Protein AF-A0A2T4MZB5-F1 (afdb_monomer)

Secondary structure (DSSP, 8-state):
-PPPHHHHHHHHHT--HHHHHHHTT--HHHHHHHHHH----HHHHHHHHHHHT--TTTHHHHHHTTSHHHHHHHHHHHHHHHHHHHHSTT-TTS-THHHHSSTT-HHHHHHHHHHHHHHTT----SS--HHHHHHHHHHHTT----HHHHHHHHHHSHHHHHHHHHHHHHHHHHHHIIIIIHHHHHHTT----HHHHHHHHHHHHHHHHHHHHHHHHHHTT-TTT--HHHHHHH-HHHHHHHHHHHHHHHHHHHTT------HHHHHSS---HHHHHHHHHHH---

pLDDT: mean 75.21, std 19.53, range [35.09, 98.06]

Organism: Aeromonas veronii (NCBI:txid654)

Solvent-accessible surface area (backbone atoms only — not comparable to full-atom values): 16136 Å² total; per-residue (Å²): 132,66,50,51,67,67,59,46,45,34,58,76,68,71,48,53,67,62,57,50,17,60,76,75,76,49,53,52,66,53,56,56,45,26,72,73,69,74,58,67,58,68,72,61,43,52,54,49,35,61,75,69,71,45,56,83,89,43,48,66,46,21,18,42,23,69,29,62,68,48,31,48,31,52,27,38,47,43,42,49,47,50,50,57,57,33,65,51,91,83,30,75,82,59,59,75,74,71,32,72,83,40,84,63,22,37,60,54,42,49,50,52,53,52,53,54,33,49,70,42,70,47,83,79,72,41,68,74,53,71,71,54,44,52,51,17,56,28,50,70,74,67,59,64,75,57,70,66,57,56,50,52,51,32,62,73,35,73,65,53,36,48,52,43,51,30,48,46,45,31,42,54,48,49,46,49,40,59,70,53,49,46,57,47,48,66,71,66,65,66,78,55,53,77,68,51,47,54,54,47,51,54,48,50,52,54,50,37,48,54,52,20,45,50,53,47,36,42,78,73,68,43,70,85,51,58,65,61,66,61,60,49,66,67,30,63,51,52,62,46,48,52,46,49,53,46,51,50,48,53,56,30,60,78,66,67,56,80,82,77,78,49,57,58,78,77,61,77,46,85,73,57,69,67,59,51,50,49,46,33,63,78,76,46,80,121

Foldseek 3Di:
DFAQLLVLLCVLVVDDLCVLCVQLVHHSVLSVVCNVVVDDPPSSSVSSCVSNVHDPLQSRLCRQLSHRLLSQLQLLLQLLLLVVLQPDPQNVVDDPVNQCPDCNRSRNLVVLLVVLCVLLVHDDHSHDDPLSSVQSVCSVVVNDDDPVSSVVSLVVDPSSVLSSQLSNQLSVLVVCCVLPVVVLCVVVPPPDDPVRVSVLVVLSSVVSSLVSNQVSCVVVVSNPRRDPPPVVVVPPSVVVVLVVLVVSLVVCVVVVPPPPPPVCVSRVDDDDPVVVVCCCVSNNVD

Radius of gyration: 22.27 Å; Cα contacts (8 Å, |Δi|>4): 225; chains: 1; bounding box: 47×43×67 Å

Sequence (286 aa):
MSITLLDLTLKELGISQKELAKKIWVSPSAISRWRRSGIIPAESKDHLIDLIGVHPSDEHLACFFMGVQNAERWKNIVFFLIYKSMNNDWKNAIKQSDFSDTVMSPGRLLSKIVEAGSSSGLVFEPVMDSALANLADLLEYGEQGSDDEALNVIEGNCQARFIRKVIETMADHYFFYRMVITPYLTSCRFRFDDDGYASFSGCFEDLMFDASFYTVLCEYGFCGSYRLDSRIKAAGSIGKINSMLKELREYLDDRKIEVKLDFQKCFGYKPSKQLVEIAKKEFFPG

Structure (mmCIF, N/CA/C/O backbone):
data_AF-A0A2T4MZB5-F1
#
_entry.id   AF-A0A2T4MZB5-F1
#
loop_
_atom_site.group_PDB
_atom_site.id
_atom_site.type_symbol
_atom_site.label_atom_id
_atom_site.label_alt_id
_atom_site.label_comp_id
_atom_site.label_asym_id
_atom_site.label_entity_id
_atom_site.label_seq_id
_atom_site.pdbx_PDB_ins_code
_atom_site.Cartn_x
_atom_site.Cartn_y
_atom_site.Cartn_z
_atom_site.occupancy
_atom_site.B_iso_or_equiv
_atom_site.auth_seq_id
_atom_site.auth_comp_id
_atom_site.auth_asym_id
_atom_site.auth_atom_id
_atom_site.pdbx_PDB_model_num
ATOM 1 N N . MET A 1 1 ? -13.920 -4.344 1.971 1.00 58.81 1 MET A N 1
ATOM 2 C CA . MET A 1 1 ? -14.662 -3.352 2.782 1.00 58.81 1 MET A CA 1
ATOM 3 C C . MET A 1 1 ? -13.608 -2.623 3.599 1.00 58.81 1 MET A C 1
ATOM 5 O O . MET A 1 1 ? -12.920 -3.300 4.346 1.00 58.81 1 MET A O 1
ATOM 9 N N . SER A 1 2 ? -13.380 -1.327 3.376 1.00 79.12 2 SER A N 1
ATOM 10 C CA . SER A 1 2 ? -12.390 -0.549 4.141 1.00 79.12 2 SER A CA 1
ATOM 11 C C . SER A 1 2 ? -13.008 -0.034 5.443 1.00 79.12 2 SER A C 1
ATOM 13 O O . SER A 1 2 ? -14.216 0.211 5.499 1.00 79.12 2 SER A O 1
ATOM 15 N N . ILE A 1 3 ? -12.202 0.108 6.497 1.00 91.56 3 ILE A N 1
ATOM 16 C CA . ILE A 1 3 ? -12.639 0.770 7.737 1.00 91.56 3 ILE A CA 1
ATOM 17 C C . ILE A 1 3 ? -12.383 2.274 7.646 1.00 91.56 3 ILE A C 1
ATOM 19 O O . ILE A 1 3 ? -11.546 2.719 6.865 1.00 91.56 3 ILE A O 1
ATOM 23 N N . THR A 1 4 ? -13.112 3.074 8.425 1.00 94.38 4 THR A N 1
ATOM 24 C CA . THR A 1 4 ? -12.835 4.515 8.505 1.00 94.38 4 THR A CA 1
ATOM 25 C C . THR A 1 4 ? -11.586 4.770 9.350 1.00 94.38 4 THR A C 1
ATOM 27 O O . THR A 1 4 ? -11.295 3.985 10.254 1.00 94.38 4 THR A O 1
ATOM 30 N N . LEU A 1 5 ? -10.892 5.895 9.127 1.00 95.00 5 LEU A N 1
ATOM 31 C CA . LEU A 1 5 ? -9.759 6.310 9.968 1.00 95.00 5 LEU A CA 1
ATOM 32 C C . LEU A 1 5 ? -10.137 6.328 11.453 1.00 95.00 5 LEU A C 1
ATOM 34 O O . LEU A 1 5 ? -9.380 5.876 12.299 1.00 95.00 5 LEU A O 1
ATOM 38 N N . LEU A 1 6 ? -11.345 6.791 11.775 1.00 96.00 6 LEU A N 1
ATOM 39 C CA . LEU A 1 6 ? -11.818 6.839 13.153 1.00 96.00 6 LEU A CA 1
ATOM 40 C C . LEU A 1 6 ? -11.968 5.438 13.767 1.00 96.00 6 LEU A C 1
ATOM 42 O O . LEU A 1 6 ? -11.578 5.225 14.915 1.00 96.00 6 LEU A O 1
ATOM 46 N N . ASP A 1 7 ? -12.550 4.494 13.023 1.00 95.50 7 ASP A N 1
ATOM 47 C CA . ASP A 1 7 ? -12.691 3.109 13.484 1.00 95.50 7 ASP A CA 1
ATOM 48 C C . ASP A 1 7 ? -11.321 2.434 13.626 1.00 95.50 7 ASP A C 1
ATOM 50 O O . ASP A 1 7 ? -11.103 1.703 14.593 1.00 95.50 7 ASP A O 1
ATOM 54 N N . LEU A 1 8 ? -10.390 2.728 12.710 1.00 95.69 8 LEU A N 1
ATOM 55 C CA . LEU A 1 8 ? -8.998 2.300 12.802 1.00 95.69 8 LEU A CA 1
ATOM 56 C C . LEU A 1 8 ? -8.347 2.848 14.078 1.00 95.69 8 LEU A C 1
ATOM 58 O O . LEU A 1 8 ? -7.843 2.065 14.874 1.00 95.69 8 LEU A O 1
ATOM 62 N N . THR A 1 9 ? -8.428 4.155 14.342 1.00 96.81 9 THR A N 1
ATOM 63 C CA . THR A 1 9 ? -7.828 4.765 15.538 1.00 96.81 9 THR A CA 1
ATOM 64 C C . THR A 1 9 ? -8.378 4.185 16.838 1.00 96.81 9 THR A C 1
ATOM 66 O O . THR A 1 9 ? -7.614 3.915 17.763 1.00 96.81 9 THR A O 1
ATOM 69 N N . LEU A 1 10 ? -9.692 3.964 16.929 1.00 96.44 10 LEU A N 1
ATOM 70 C CA . LEU A 1 10 ? -10.296 3.335 18.109 1.00 96.44 10 LEU A CA 1
ATOM 71 C C . LEU A 1 10 ? -9.776 1.909 18.320 1.00 96.44 10 LEU A C 1
ATOM 73 O O . LEU A 1 10 ? -9.505 1.522 19.457 1.00 96.44 10 LEU A O 1
ATOM 77 N N . LYS A 1 11 ? -9.629 1.146 17.230 1.00 95.81 11 LYS A N 1
ATOM 78 C CA . LYS A 1 11 ? -9.121 -0.227 17.246 1.00 95.81 11 LYS A CA 1
ATOM 79 C C . LYS A 1 11 ? -7.650 -0.282 17.666 1.00 95.81 11 LYS A C 1
ATOM 81 O O . LYS A 1 11 ? -7.336 -1.022 18.589 1.00 95.81 11 LYS A O 1
ATOM 86 N N . GLU A 1 12 ? -6.786 0.500 17.023 1.00 95.69 12 GLU A N 1
ATOM 87 C CA . GLU A 1 12 ? -5.332 0.510 17.265 1.00 95.69 12 GLU A CA 1
ATOM 88 C C . GLU A 1 12 ? -4.991 0.941 18.693 1.00 95.69 12 GLU A C 1
ATOM 90 O O . GLU A 1 12 ? -4.132 0.357 19.346 1.00 95.69 12 GLU A O 1
ATOM 95 N N . LEU A 1 13 ? -5.710 1.935 19.218 1.00 96.00 13 LEU A N 1
ATOM 96 C CA . LEU A 1 13 ? -5.482 2.418 20.578 1.00 96.00 13 LEU A CA 1
ATOM 97 C C . LEU A 1 13 ? -6.191 1.572 21.646 1.00 96.00 13 LEU A C 1
ATOM 99 O O . LEU A 1 13 ? -5.906 1.738 22.831 1.00 96.00 13 LEU A O 1
ATOM 103 N N . GLY A 1 14 ? -7.144 0.717 21.262 1.00 96.62 14 GLY A N 1
ATOM 104 C CA . GLY A 1 14 ? -7.961 -0.052 22.203 1.00 96.62 14 GLY A CA 1
ATOM 105 C C . GLY A 1 14 ? -8.792 0.821 23.153 1.00 96.62 14 GLY A C 1
ATOM 106 O O . GLY A 1 14 ? -9.047 0.419 24.287 1.00 96.62 14 GLY A O 1
ATOM 107 N N . ILE A 1 15 ? -9.193 2.023 22.719 1.00 97.69 15 ILE A N 1
ATOM 108 C CA . ILE A 1 15 ? -9.903 3.006 23.555 1.00 97.69 15 ILE A CA 1
ATOM 109 C C . ILE A 1 15 ? -11.346 3.234 23.105 1.00 97.69 15 ILE A C 1
ATOM 111 O O . ILE A 1 15 ? -11.721 3.043 21.948 1.00 97.69 15 ILE A O 1
ATOM 115 N N . SER A 1 16 ? -12.170 3.724 24.026 1.00 97.25 16 SER A N 1
ATOM 116 C CA . SER A 1 16 ? -13.535 4.158 23.741 1.00 97.25 16 SER A CA 1
ATOM 117 C C . SER A 1 16 ? -13.587 5.496 22.991 1.00 97.25 16 SER A C 1
ATOM 119 O O . SER A 1 16 ? -12.676 6.324 23.051 1.00 97.25 16 SER A O 1
ATOM 121 N N . GLN A 1 17 ? -14.730 5.787 22.359 1.00 96.56 17 GLN A N 1
ATOM 122 C CA . GLN A 1 17 ? -14.980 7.085 21.711 1.00 96.56 17 GLN A CA 1
ATOM 123 C C . GLN A 1 17 ? -14.825 8.279 22.662 1.00 96.56 17 GLN A C 1
ATOM 125 O O . GLN A 1 17 ? -14.389 9.350 22.245 1.00 96.56 17 GLN A O 1
ATOM 130 N N . LYS A 1 18 ? -15.188 8.108 23.938 1.00 97.25 18 LYS A N 1
ATOM 131 C CA . LYS A 1 18 ? -15.079 9.162 24.954 1.00 97.25 18 LYS A CA 1
ATOM 132 C C . LYS A 1 18 ? -13.616 9.459 25.287 1.00 97.25 18 LYS A C 1
ATOM 134 O O . LYS A 1 18 ? -13.254 10.620 25.460 1.00 97.25 18 LYS A O 1
ATOM 139 N N . GLU A 1 19 ? -12.788 8.423 25.364 1.00 98.06 19 GLU A N 1
ATOM 140 C CA . GLU A 1 19 ? -11.349 8.555 25.597 1.00 98.06 19 GLU A CA 1
ATOM 141 C C . GLU A 1 19 ? -10.638 9.152 24.384 1.00 98.06 19 GLU A C 1
ATOM 143 O O . GLU A 1 19 ? -9.812 10.048 24.556 1.00 98.06 19 GLU A O 1
ATOM 148 N N . LEU A 1 20 ? -11.013 8.740 23.168 1.00 97.56 20 LEU A N 1
ATOM 149 C CA . LEU A 1 20 ? -10.488 9.339 21.943 1.00 97.56 20 LEU A CA 1
ATOM 150 C C . LEU A 1 20 ? -10.830 10.830 21.862 1.00 97.56 20 LEU A C 1
ATOM 152 O O . LEU A 1 20 ? -9.940 11.645 21.644 1.00 97.56 20 LEU A O 1
ATOM 156 N N . ALA A 1 21 ? -12.090 11.199 22.122 1.00 97.38 21 ALA A N 1
ATOM 157 C CA . ALA A 1 21 ? -12.526 12.595 22.142 1.00 97.38 21 ALA A CA 1
ATOM 158 C C . ALA A 1 21 ? -11.676 13.449 23.097 1.00 97.38 21 ALA A C 1
ATOM 160 O O . ALA A 1 21 ? -11.268 14.554 22.748 1.00 97.38 21 ALA A O 1
ATOM 161 N N . LYS A 1 22 ? -11.344 12.903 24.277 1.00 97.25 22 LYS A N 1
ATOM 162 C CA . LYS A 1 22 ? -10.453 13.553 25.244 1.00 97.25 22 LYS A CA 1
ATOM 163 C C . LYS A 1 22 ? -9.020 13.694 24.713 1.00 97.25 22 LYS A C 1
ATOM 165 O O . LYS A 1 22 ? -8.421 14.739 24.932 1.00 97.25 22 LYS A O 1
ATOM 170 N N . LYS A 1 23 ? -8.476 12.677 24.031 1.00 96.50 23 LYS A N 1
ATOM 171 C CA . LYS A 1 23 ? -7.110 12.702 23.469 1.00 96.50 23 LYS A CA 1
ATOM 172 C C . LYS A 1 23 ? -6.922 13.766 22.386 1.00 96.50 23 LYS A C 1
ATOM 174 O O . LYS A 1 23 ? -5.867 14.384 22.357 1.00 96.50 23 LYS A O 1
ATOM 179 N N . ILE A 1 24 ? -7.928 13.992 21.540 1.00 96.31 24 ILE A N 1
ATOM 180 C CA . ILE A 1 24 ? -7.870 14.998 20.460 1.00 96.31 24 ILE A CA 1
ATOM 181 C C . ILE A 1 24 ? -8.614 16.301 20.793 1.00 96.31 24 ILE A C 1
ATOM 183 O O . ILE A 1 24 ? -8.869 17.103 19.902 1.00 96.31 24 ILE A O 1
ATOM 187 N N . TRP A 1 25 ? -8.976 16.510 22.063 1.00 96.56 25 TRP A N 1
ATOM 188 C CA . TRP A 1 25 ? -9.594 17.746 22.566 1.00 96.56 25 TRP A CA 1
ATOM 189 C C . TRP A 1 25 ? -10.920 18.142 21.890 1.00 96.56 25 TRP A C 1
ATOM 191 O O . TRP A 1 25 ? -11.220 19.323 21.729 1.00 96.56 25 TRP A O 1
ATOM 201 N N . VAL A 1 26 ? -11.761 17.162 21.544 1.00 96.88 26 VAL A N 1
ATOM 202 C CA . VAL A 1 26 ? -13.101 17.392 20.970 1.00 96.88 26 VAL A CA 1
ATOM 203 C C . VAL A 1 26 ? -14.215 16.815 21.842 1.00 96.88 26 VAL A C 1
ATOM 205 O O . VAL A 1 26 ? -13.984 16.054 22.782 1.00 96.88 26 VAL A O 1
ATOM 208 N N . SER A 1 27 ? -15.471 17.153 21.537 1.00 97.00 27 SER A N 1
ATOM 209 C CA . SER A 1 27 ? -16.613 16.541 22.219 1.00 97.00 27 SER A CA 1
ATOM 210 C C . SER A 1 27 ? -16.866 15.105 21.718 1.00 97.00 27 SER A C 1
ATOM 212 O O . SER A 1 27 ? -16.730 14.830 20.523 1.00 97.00 27 SER A O 1
ATOM 214 N N . PRO A 1 28 ? -17.357 14.178 22.563 1.00 96.69 28 PRO A N 1
ATOM 215 C CA . PRO A 1 28 ? -17.795 12.851 22.104 1.00 96.69 28 PRO A CA 1
ATOM 216 C C . PRO A 1 28 ? -18.881 12.904 21.011 1.00 96.69 28 PRO A C 1
ATOM 218 O O . PRO A 1 28 ? -18.989 12.015 20.162 1.00 96.69 28 PRO A O 1
ATOM 2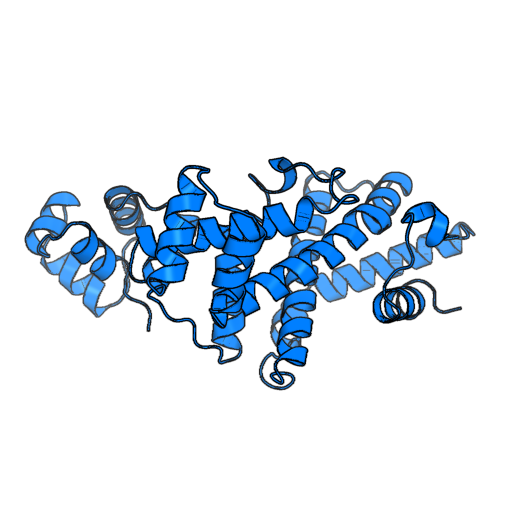21 N N . SER A 1 29 ? -19.680 13.977 20.998 1.00 96.69 29 SER A N 1
ATOM 222 C CA . SER A 1 29 ? -20.670 14.232 19.950 1.00 96.69 29 SER A CA 1
ATOM 223 C C . SER A 1 29 ? -20.037 14.572 18.596 1.00 96.69 29 SER A C 1
ATOM 225 O O . SER A 1 29 ? -20.626 14.226 17.572 1.00 96.69 29 SER A O 1
ATOM 227 N N . ALA A 1 30 ? -18.846 15.185 18.566 1.00 96.94 30 ALA A N 1
ATOM 228 C CA . ALA A 1 30 ? -18.082 15.410 17.339 1.00 96.94 30 ALA A CA 1
ATOM 229 C C . ALA A 1 30 ? -17.615 14.077 16.738 1.00 96.94 30 ALA A C 1
ATOM 231 O O . ALA A 1 30 ? -17.917 13.808 15.579 1.00 96.94 30 ALA A O 1
ATOM 232 N N . ILE A 1 31 ? -17.034 13.187 17.554 1.00 97.12 31 ILE A N 1
ATOM 233 C CA . ILE A 1 31 ? -16.658 11.818 17.147 1.00 97.12 31 ILE A CA 1
ATOM 234 C C . ILE A 1 31 ? -17.855 11.071 16.540 1.00 97.12 31 ILE A C 1
ATOM 236 O O . ILE A 1 31 ? -17.776 10.511 15.447 1.00 97.12 31 ILE A O 1
ATOM 240 N N . SER A 1 32 ? -19.007 11.118 17.216 1.00 95.75 32 SER A N 1
ATOM 241 C CA . SER A 1 32 ? -20.248 10.484 16.743 1.00 95.75 32 SER A CA 1
ATOM 242 C C . SER A 1 32 ? -20.789 11.101 15.450 1.00 95.75 32 SER A C 1
ATOM 244 O O . SER A 1 32 ? -21.487 10.437 14.681 1.00 95.75 32 SER A O 1
ATOM 246 N N . ARG A 1 33 ? -20.534 12.394 15.220 1.00 96.44 33 ARG A N 1
ATOM 247 C CA . ARG A 1 33 ? -20.903 13.080 13.981 1.00 96.44 33 ARG A CA 1
ATOM 248 C C . ARG A 1 33 ? -19.997 12.624 12.845 1.00 96.44 33 ARG A C 1
ATOM 250 O O . ARG A 1 33 ? -20.535 12.186 11.839 1.00 96.44 33 ARG A O 1
ATOM 257 N N . TRP A 1 34 ? -18.680 12.653 13.034 1.00 96.56 34 TRP A N 1
ATOM 258 C CA . TRP A 1 34 ? -17.707 12.241 12.020 1.00 96.56 34 TRP A CA 1
ATOM 259 C C . TRP A 1 34 ? -17.881 10.783 11.611 1.00 96.56 34 TRP A C 1
ATOM 261 O O . TRP A 1 34 ? -17.866 10.480 10.426 1.00 96.56 34 TRP A O 1
ATOM 271 N N . ARG A 1 35 ? -18.158 9.890 12.570 1.00 94.00 35 ARG A N 1
ATOM 272 C CA . ARG A 1 35 ? -18.447 8.479 12.275 1.00 94.00 35 ARG A CA 1
ATOM 273 C C . ARG A 1 35 ? -19.677 8.297 11.383 1.00 94.00 35 ARG A C 1
ATOM 275 O O . ARG A 1 35 ? -19.697 7.408 10.546 1.00 94.00 35 ARG A O 1
ATOM 282 N N . ARG A 1 36 ? -20.712 9.124 11.576 1.00 93.50 36 ARG A N 1
ATOM 283 C CA . ARG A 1 36 ? -21.955 9.063 10.788 1.00 93.50 36 ARG A CA 1
ATOM 284 C C . ARG A 1 36 ? -21.834 9.754 9.437 1.00 93.50 36 ARG A C 1
ATOM 286 O O . ARG A 1 36 ? -22.416 9.274 8.475 1.00 93.50 36 ARG A O 1
ATOM 293 N N . SER A 1 37 ? -21.145 10.892 9.373 1.00 93.94 37 SER A N 1
ATOM 294 C CA . SER A 1 37 ? -20.988 11.650 8.129 1.00 93.94 37 SER A CA 1
ATOM 295 C C . SER A 1 37 ? -19.861 11.124 7.245 1.00 93.94 37 SER A C 1
ATOM 297 O O . SER A 1 37 ? -19.854 11.427 6.060 1.00 93.94 37 SER A O 1
ATOM 299 N N . GLY A 1 38 ? -18.887 10.405 7.814 1.00 90.12 38 GLY A N 1
ATOM 300 C CA . GLY A 1 38 ? -17.634 10.041 7.146 1.00 90.12 38 GLY A CA 1
ATOM 301 C C . GLY A 1 38 ? -16.683 11.224 6.925 1.00 90.12 38 GLY A C 1
ATOM 302 O O . GLY A 1 38 ? -15.622 11.052 6.338 1.00 90.12 38 GLY A O 1
ATOM 303 N N . ILE A 1 39 ? -17.046 12.426 7.387 1.00 93.50 39 ILE A N 1
ATOM 304 C CA . ILE A 1 39 ? -16.283 13.660 7.168 1.00 93.50 39 ILE A CA 1
ATOM 305 C C . ILE A 1 39 ? -15.586 14.046 8.471 1.00 93.50 39 ILE A C 1
ATOM 307 O O . ILE A 1 39 ? -16.255 14.373 9.456 1.00 93.50 39 ILE A O 1
ATOM 311 N N . ILE A 1 40 ? -14.252 14.041 8.445 1.00 95.00 40 ILE A N 1
ATOM 312 C CA . ILE A 1 40 ? -13.372 14.478 9.534 1.00 95.00 40 ILE A CA 1
ATOM 313 C C . ILE A 1 40 ? -12.709 15.799 9.098 1.00 95.00 40 ILE A C 1
ATOM 315 O O . ILE A 1 40 ? -12.182 15.857 7.986 1.00 95.00 40 ILE A O 1
ATOM 319 N N . PRO A 1 41 ? -12.738 16.868 9.917 1.00 95.62 41 PRO A N 1
ATOM 320 C CA . PRO A 1 41 ? -11.987 18.093 9.638 1.00 95.62 41 PRO A CA 1
ATOM 321 C C . PRO A 1 41 ? -10.491 17.804 9.475 1.00 95.62 41 PRO A C 1
ATOM 323 O O . PRO A 1 41 ? -9.962 16.986 10.222 1.00 95.62 41 PRO A O 1
ATOM 326 N N . ALA A 1 42 ? -9.813 18.497 8.557 1.00 94.50 42 ALA A N 1
ATOM 327 C CA . ALA A 1 42 ? -8.401 18.247 8.237 1.00 94.50 42 ALA A CA 1
ATOM 328 C C . ALA A 1 42 ? -7.491 18.239 9.481 1.00 94.50 42 ALA A C 1
ATOM 330 O O . ALA A 1 42 ? -6.826 17.249 9.733 1.00 94.50 42 ALA A O 1
ATOM 331 N N . GLU A 1 43 ? -7.580 19.258 10.338 1.00 94.94 43 GLU A N 1
ATOM 332 C CA . GLU A 1 43 ? -6.797 19.332 11.584 1.00 94.94 43 GLU A CA 1
ATOM 333 C C . GLU A 1 43 ? -7.024 18.119 12.507 1.00 94.94 43 GLU A C 1
ATOM 335 O O . GLU A 1 43 ? -6.097 17.548 13.073 1.00 94.94 43 GLU A O 1
ATOM 340 N N . SER A 1 44 ? -8.277 17.672 12.640 1.00 95.75 44 SER A N 1
ATOM 341 C CA . SER A 1 44 ? -8.594 16.486 13.442 1.00 95.75 44 SER A CA 1
ATOM 342 C C . SER A 1 44 ? -8.113 15.197 12.783 1.00 95.75 44 SER A C 1
ATOM 344 O O . SER A 1 44 ? -7.801 14.238 13.480 1.00 95.75 44 SER A O 1
ATOM 346 N N . LYS A 1 45 ? -8.079 15.164 11.452 1.00 95.38 45 LYS A N 1
ATOM 347 C CA . LYS A 1 45 ? -7.566 14.044 10.671 1.00 95.38 45 LYS A CA 1
ATOM 348 C C . LYS A 1 45 ? -6.063 13.885 10.895 1.00 95.38 45 LYS A C 1
ATOM 350 O O . LYS A 1 45 ? -5.635 12.782 11.216 1.00 95.38 45 LYS A O 1
ATOM 355 N N . ASP A 1 46 ? -5.312 14.981 10.831 1.00 94.31 46 ASP A N 1
ATOM 356 C CA . ASP A 1 46 ? -3.866 14.996 11.073 1.00 94.31 46 ASP A CA 1
ATOM 357 C C . ASP A 1 46 ? -3.552 14.499 12.493 1.00 94.31 46 ASP A C 1
ATOM 359 O O . ASP A 1 46 ? -2.775 13.564 12.666 1.00 94.31 46 ASP A O 1
ATOM 363 N N . HIS A 1 47 ? -4.281 14.984 13.506 1.00 95.44 47 HIS A N 1
ATOM 364 C CA . HIS A 1 47 ? -4.140 14.478 14.879 1.00 95.44 47 HIS A CA 1
ATOM 365 C C . HIS A 1 47 ? -4.439 12.976 15.023 1.00 95.44 47 HIS A C 1
ATOM 367 O O . HIS A 1 47 ? -3.819 12.301 15.845 1.00 95.44 47 HIS A O 1
ATOM 373 N N . LEU A 1 48 ? -5.416 12.439 14.283 1.00 96.56 48 LEU A N 1
ATOM 374 C CA . LEU A 1 48 ? -5.730 11.006 14.316 1.00 96.56 48 LEU A CA 1
ATOM 375 C C . LEU A 1 48 ? -4.623 10.169 13.671 1.00 96.56 48 LEU A C 1
ATOM 377 O O . LEU A 1 48 ? -4.313 9.105 14.201 1.00 96.56 48 LEU A O 1
ATOM 381 N N . ILE A 1 49 ? -4.047 10.649 12.564 1.00 95.56 49 ILE A N 1
ATOM 382 C CA . ILE A 1 49 ? -2.922 10.022 11.857 1.00 95.56 49 ILE A CA 1
ATOM 383 C C . ILE A 1 49 ? -1.687 9.985 12.765 1.00 95.56 49 ILE A C 1
ATOM 385 O O . ILE A 1 49 ? -1.116 8.913 12.975 1.00 95.56 49 ILE A O 1
ATOM 389 N N . ASP A 1 50 ? -1.352 11.119 13.384 1.00 95.25 50 ASP A N 1
ATOM 390 C CA . ASP A 1 50 ? -0.237 11.230 14.328 1.00 95.25 50 ASP A CA 1
ATOM 391 C C . ASP A 1 50 ? -0.417 10.291 15.530 1.00 95.25 50 ASP A C 1
ATOM 393 O O . ASP A 1 50 ? 0.525 9.630 15.966 1.00 95.25 50 ASP A O 1
ATOM 397 N N . LEU A 1 51 ? -1.645 10.179 16.055 1.00 95.88 51 LEU A N 1
ATOM 398 C CA . LEU A 1 51 ? -1.956 9.326 17.206 1.00 95.88 51 LEU A CA 1
ATOM 399 C C . LEU A 1 51 ? -1.711 7.836 16.962 1.00 95.88 51 LEU A C 1
ATOM 401 O O . LEU A 1 51 ? -1.389 7.125 17.914 1.00 95.88 51 LEU A O 1
ATOM 405 N N . ILE A 1 52 ? -1.922 7.361 15.735 1.00 95.25 52 ILE A N 1
ATOM 406 C CA . ILE A 1 52 ? -1.715 5.953 15.364 1.00 95.25 52 ILE A CA 1
ATOM 407 C C . ILE A 1 52 ? -0.347 5.703 14.724 1.00 95.25 52 ILE A C 1
ATOM 409 O O . ILE A 1 52 ? -0.048 4.563 14.380 1.00 95.25 52 ILE A O 1
ATOM 413 N N . GLY A 1 53 ? 0.477 6.743 14.563 1.00 92.06 53 GLY A N 1
ATOM 414 C CA . GLY A 1 53 ? 1.828 6.630 14.014 1.00 92.06 53 GLY A CA 1
ATOM 415 C C . GLY A 1 53 ? 1.870 6.222 12.540 1.00 92.06 53 GLY A C 1
ATOM 416 O O . GLY A 1 53 ? 2.811 5.554 12.122 1.00 92.06 53 GLY A O 1
ATOM 417 N N . VAL A 1 54 ? 0.856 6.587 11.751 1.00 90.25 54 VAL A N 1
ATOM 418 C CA . VAL A 1 54 ? 0.824 6.301 10.308 1.00 90.25 54 VAL A CA 1
ATOM 419 C C . VAL A 1 54 ? 1.403 7.482 9.542 1.00 90.25 54 VAL A C 1
ATOM 421 O O . VAL A 1 54 ? 1.120 8.631 9.859 1.00 90.25 54 VAL A O 1
ATOM 424 N N . HIS A 1 55 ? 2.187 7.222 8.496 1.00 88.56 55 HIS A N 1
ATOM 425 C CA . HIS A 1 55 ? 2.606 8.295 7.600 1.00 88.56 55 HIS A CA 1
ATOM 426 C C . HIS A 1 55 ? 1.379 8.872 6.861 1.00 88.56 55 HIS A C 1
ATOM 428 O O . HIS A 1 55 ? 0.578 8.086 6.351 1.00 88.56 55 HIS A O 1
ATOM 434 N N . PRO A 1 56 ? 1.211 10.203 6.722 1.00 87.75 56 PRO A N 1
ATOM 435 C CA . PRO A 1 56 ? 0.005 10.787 6.121 1.00 87.75 56 PRO A CA 1
ATOM 436 C C . PRO A 1 56 ? -0.351 10.261 4.720 1.00 87.75 56 PRO A C 1
ATOM 438 O O . PRO A 1 56 ? -1.528 10.173 4.375 1.00 87.75 56 PRO A O 1
ATOM 441 N N . SER A 1 57 ? 0.642 9.858 3.916 1.00 85.19 57 SER A N 1
ATOM 442 C CA . SER A 1 57 ? 0.402 9.239 2.599 1.00 85.19 57 SER A CA 1
ATOM 443 C C . SER A 1 57 ? -0.208 7.836 2.668 1.00 85.19 57 SER A C 1
ATOM 445 O O . SER A 1 57 ? -0.838 7.397 1.707 1.00 85.19 57 SER A O 1
ATOM 447 N N . ASP A 1 58 ? -0.037 7.137 3.788 1.00 89.75 58 ASP A N 1
ATOM 448 C CA . ASP A 1 58 ? -0.324 5.709 3.940 1.00 89.75 58 ASP A CA 1
ATOM 449 C C . ASP A 1 58 ? -1.616 5.458 4.736 1.00 89.75 58 ASP A C 1
ATOM 451 O O . ASP A 1 58 ? -2.051 4.317 4.880 1.00 89.75 58 ASP A O 1
ATOM 455 N N . GLU A 1 59 ? -2.284 6.515 5.211 1.00 92.50 59 GLU A N 1
ATOM 456 C CA . GLU A 1 59 ? -3.553 6.447 5.951 1.00 92.50 59 GLU A CA 1
ATOM 457 C C . GLU A 1 59 ? -4.594 5.570 5.244 1.00 92.50 59 GLU A C 1
ATOM 459 O O . GLU A 1 59 ? -5.234 4.710 5.855 1.00 92.50 59 GLU A O 1
ATOM 464 N N . HIS A 1 60 ? -4.759 5.775 3.937 1.00 92.62 60 HIS A N 1
ATOM 465 C CA . HIS A 1 60 ? -5.730 5.037 3.142 1.00 92.62 60 HIS A CA 1
ATOM 466 C C . HIS A 1 60 ? -5.383 3.540 3.065 1.00 92.62 60 HIS A C 1
ATOM 468 O O . HIS A 1 60 ? -6.296 2.716 3.098 1.00 92.62 60 HIS A O 1
ATOM 474 N N . LEU A 1 61 ? -4.093 3.176 3.036 1.00 94.00 61 LEU A N 1
ATOM 475 C CA . LEU A 1 61 ? -3.640 1.783 3.089 1.00 94.00 61 LEU A CA 1
ATOM 476 C C . LEU A 1 61 ? -3.918 1.165 4.454 1.00 94.00 61 LEU A C 1
ATOM 478 O O . LEU A 1 61 ? -4.441 0.056 4.515 1.00 94.00 61 LEU A O 1
ATOM 482 N N . ALA A 1 62 ? -3.627 1.882 5.541 1.00 95.12 62 ALA A N 1
ATOM 483 C CA . ALA A 1 62 ? -3.922 1.416 6.895 1.00 95.12 62 ALA A CA 1
ATOM 484 C C . ALA A 1 62 ? -5.431 1.174 7.087 1.00 95.12 62 ALA A C 1
ATOM 486 O O . ALA A 1 62 ? -5.845 0.163 7.657 1.00 95.12 62 ALA A O 1
ATOM 487 N N . CYS A 1 63 ? -6.268 2.054 6.530 1.00 94.12 63 CYS A N 1
ATOM 488 C CA . CYS A 1 63 ? -7.720 1.880 6.492 1.00 94.12 63 CYS A CA 1
ATOM 489 C C . CYS A 1 63 ? -8.152 0.702 5.600 1.00 94.12 63 CYS A C 1
ATOM 491 O O . CYS A 1 63 ? -9.089 -0.027 5.938 1.00 94.12 63 CYS A O 1
ATOM 493 N N . PHE A 1 64 ? -7.487 0.507 4.459 1.00 94.88 64 PHE A N 1
ATOM 494 C CA . PHE A 1 64 ? -7.782 -0.572 3.519 1.00 94.88 64 PHE A CA 1
ATOM 495 C C . PHE A 1 64 ? -7.446 -1.949 4.106 1.00 94.88 64 PHE A C 1
ATOM 497 O O . PHE A 1 64 ? -8.302 -2.831 4.121 1.00 94.88 64 PHE A O 1
ATOM 504 N N . PHE A 1 65 ? -6.245 -2.107 4.665 1.00 94.62 65 PHE A N 1
ATOM 505 C CA . PHE A 1 65 ? -5.752 -3.341 5.292 1.00 94.62 65 PHE A CA 1
ATOM 506 C C . PHE A 1 65 ? -6.172 -3.498 6.762 1.00 94.62 65 PHE A C 1
ATOM 508 O O . PHE A 1 65 ? -5.689 -4.368 7.492 1.00 94.62 65 PHE A O 1
ATOM 515 N N . MET A 1 66 ? -7.116 -2.664 7.206 1.00 93.62 66 MET A N 1
ATOM 516 C CA . MET A 1 66 ? -7.739 -2.726 8.527 1.00 93.62 66 MET A CA 1
ATOM 517 C C . MET A 1 66 ? -6.740 -2.736 9.697 1.00 93.62 66 MET A C 1
ATOM 519 O O . MET A 1 66 ? -7.027 -3.329 10.744 1.00 93.62 66 MET A O 1
ATOM 523 N N . GLY A 1 67 ? -5.582 -2.104 9.531 1.00 93.88 67 GLY A N 1
ATOM 524 C CA . GLY A 1 67 ? -4.545 -2.056 10.550 1.00 93.88 67 GLY A CA 1
ATOM 525 C C . GLY A 1 67 ? -3.264 -1.393 10.064 1.00 93.88 67 GLY A C 1
ATOM 526 O O . GLY A 1 67 ? -2.863 -1.582 8.914 1.00 93.88 67 GLY A O 1
ATOM 527 N N . VAL A 1 68 ? -2.606 -0.659 10.961 1.00 94.50 68 VAL A N 1
ATOM 528 C CA . VAL A 1 68 ? -1.322 0.007 10.674 1.00 94.50 68 VAL A CA 1
ATOM 529 C C . VAL A 1 68 ? -0.249 -1.029 10.364 1.00 94.50 68 VAL A C 1
ATOM 531 O O . VAL A 1 68 ? 0.375 -0.989 9.307 1.00 94.50 68 VAL A O 1
ATOM 534 N N . GLN A 1 69 ? -0.121 -2.031 11.235 1.00 93.75 69 GLN A N 1
ATOM 535 C CA . GLN A 1 69 ? 0.852 -3.109 11.070 1.00 93.75 69 GLN A CA 1
ATOM 536 C C . GLN A 1 69 ? 0.600 -3.938 9.802 1.00 93.75 69 GLN A C 1
ATOM 538 O O . GLN A 1 69 ? 1.540 -4.351 9.134 1.00 93.75 69 GLN A O 1
ATOM 543 N N . ASN A 1 70 ? -0.663 -4.160 9.424 1.00 93.44 70 ASN A N 1
ATOM 544 C CA . ASN A 1 70 ? -0.978 -4.889 8.194 1.00 93.44 70 ASN A CA 1
ATOM 545 C C . ASN A 1 70 ? -0.559 -4.110 6.942 1.00 93.44 70 ASN A C 1
ATOM 547 O O . ASN A 1 70 ? -0.032 -4.707 6.006 1.00 93.44 70 ASN A O 1
ATOM 551 N N . ALA A 1 71 ? -0.786 -2.794 6.915 1.00 94.25 71 ALA A N 1
ATOM 552 C CA . ALA A 1 71 ? -0.320 -1.959 5.814 1.00 94.25 71 ALA A CA 1
ATOM 553 C C . ALA A 1 71 ? 1.212 -1.955 5.723 1.00 94.25 71 ALA A C 1
ATOM 555 O O . ALA A 1 71 ? 1.750 -2.079 4.623 1.00 94.25 71 ALA A O 1
ATOM 556 N N . GLU A 1 72 ? 1.907 -1.893 6.862 1.00 93.56 72 GLU A N 1
ATOM 557 C CA . GLU A 1 72 ? 3.370 -1.942 6.886 1.00 93.56 72 GLU A CA 1
ATOM 558 C C . GLU A 1 72 ? 3.912 -3.289 6.399 1.00 93.56 72 GLU A C 1
ATOM 560 O O . GLU A 1 72 ? 4.791 -3.328 5.543 1.00 93.56 72 GLU A O 1
ATOM 565 N N . ARG A 1 73 ? 3.300 -4.406 6.809 1.00 94.88 73 ARG A N 1
ATOM 566 C CA . ARG A 1 73 ? 3.642 -5.737 6.286 1.00 94.88 73 ARG A CA 1
ATOM 567 C C . ARG A 1 73 ? 3.529 -5.814 4.767 1.00 94.88 73 ARG A C 1
ATOM 569 O O . ARG A 1 73 ? 4.431 -6.314 4.097 1.00 94.88 73 ARG A O 1
ATOM 576 N N . TRP A 1 74 ? 2.446 -5.290 4.193 1.00 95.38 74 TRP A N 1
ATOM 577 C CA . TRP A 1 74 ? 2.307 -5.241 2.737 1.00 95.38 74 TRP A CA 1
ATOM 578 C C . TRP A 1 74 ? 3.362 -4.348 2.077 1.00 95.38 74 TRP A C 1
ATOM 580 O O . TRP A 1 74 ? 3.882 -4.709 1.020 1.00 95.38 74 TRP A O 1
ATOM 590 N N . LYS A 1 75 ? 3.717 -3.217 2.695 1.00 92.88 75 LYS A N 1
ATOM 591 C CA . LYS A 1 75 ? 4.811 -2.363 2.215 1.00 92.88 75 LYS A CA 1
ATOM 592 C C . LYS A 1 75 ? 6.154 -3.092 2.243 1.00 92.88 75 LYS A C 1
ATOM 594 O O . LYS A 1 75 ? 6.884 -2.989 1.260 1.00 92.88 75 LYS A O 1
ATOM 599 N N . ASN A 1 76 ? 6.443 -3.873 3.283 1.00 92.19 76 ASN A N 1
ATOM 600 C CA . ASN A 1 76 ? 7.661 -4.685 3.377 1.00 92.19 76 ASN A CA 1
ATOM 601 C C . ASN A 1 76 ? 7.731 -5.727 2.254 1.00 92.19 76 ASN A C 1
ATOM 603 O O . ASN A 1 76 ? 8.769 -5.872 1.610 1.00 92.19 76 ASN A O 1
ATOM 607 N N . ILE A 1 77 ? 6.611 -6.391 1.944 1.00 94.50 77 ILE A N 1
ATOM 608 C CA . ILE A 1 77 ? 6.523 -7.321 0.807 1.00 94.50 77 ILE A CA 1
ATOM 609 C C . ILE A 1 77 ? 6.777 -6.597 -0.521 1.00 94.50 77 ILE A C 1
ATOM 611 O O . ILE A 1 77 ? 7.568 -7.065 -1.337 1.00 94.50 77 ILE A O 1
ATOM 615 N N . VAL A 1 78 ? 6.148 -5.439 -0.745 1.00 92.88 78 VAL A N 1
ATOM 616 C CA . VAL A 1 78 ? 6.369 -4.641 -1.963 1.00 92.88 78 VAL A CA 1
ATOM 617 C C . VAL A 1 78 ? 7.822 -4.188 -2.067 1.00 92.88 78 VAL A C 1
ATOM 619 O O . VAL A 1 78 ? 8.421 -4.310 -3.132 1.00 92.88 78 VAL A O 1
ATOM 622 N N . PHE A 1 79 ? 8.414 -3.719 -0.973 1.00 89.31 79 PHE A N 1
ATOM 623 C CA . PHE A 1 79 ? 9.813 -3.315 -0.928 1.00 89.31 79 PHE A CA 1
ATOM 624 C C . PHE A 1 79 ? 10.756 -4.471 -1.273 1.00 89.31 79 PHE A C 1
ATOM 626 O O . PHE A 1 79 ? 11.626 -4.314 -2.130 1.00 89.31 79 PHE A O 1
ATOM 633 N N . PHE A 1 80 ? 10.541 -5.649 -0.680 1.00 90.44 80 PHE A N 1
ATOM 634 C CA . PHE A 1 80 ? 11.288 -6.861 -1.012 1.00 90.44 80 PHE A CA 1
ATOM 635 C C . PHE A 1 80 ? 11.158 -7.216 -2.497 1.00 90.44 80 PHE A C 1
ATOM 637 O O . PHE A 1 80 ? 12.159 -7.475 -3.161 1.00 90.44 80 PHE A O 1
ATOM 644 N N . LEU A 1 81 ? 9.944 -7.175 -3.050 1.00 91.06 81 LEU A N 1
ATOM 645 C CA . LEU A 1 81 ? 9.694 -7.488 -4.457 1.00 91.06 81 LEU A CA 1
ATOM 646 C C . LEU A 1 81 ? 10.348 -6.489 -5.412 1.00 91.06 81 LEU A C 1
ATOM 648 O O . LEU A 1 81 ? 10.899 -6.905 -6.431 1.00 91.06 81 LEU A O 1
ATOM 652 N N . ILE A 1 82 ? 10.329 -5.196 -5.082 1.00 86.38 82 ILE A N 1
ATOM 653 C CA . ILE A 1 82 ? 11.061 -4.156 -5.816 1.00 86.38 82 ILE A CA 1
ATOM 654 C C . ILE A 1 82 ? 12.559 -4.474 -5.777 1.00 86.38 82 ILE A C 1
ATOM 656 O O . ILE A 1 82 ? 13.192 -4.564 -6.827 1.00 86.38 82 ILE A O 1
ATOM 660 N N . TYR A 1 83 ? 13.108 -4.721 -4.585 1.00 83.69 83 TYR A N 1
ATOM 661 C CA . TYR A 1 83 ? 14.519 -5.049 -4.385 1.00 83.69 83 TYR A CA 1
ATOM 662 C C . TYR A 1 83 ? 14.940 -6.298 -5.174 1.00 83.69 83 TYR A C 1
ATOM 664 O O . TYR A 1 83 ? 15.952 -6.277 -5.876 1.00 83.69 83 TYR A O 1
ATOM 672 N N . LYS A 1 84 ? 14.165 -7.386 -5.138 1.00 85.56 84 LYS A N 1
ATOM 673 C CA . LYS A 1 84 ? 14.456 -8.603 -5.921 1.00 85.56 84 LYS A CA 1
ATOM 674 C C . LYS A 1 84 ? 14.324 -8.379 -7.410 1.00 85.56 84 LYS A C 1
ATOM 676 O O . LYS A 1 84 ? 15.201 -8.768 -8.179 1.00 85.56 84 LYS A O 1
ATOM 681 N N . SER A 1 85 ? 13.300 -7.637 -7.806 1.00 81.81 85 SER A N 1
ATOM 682 C CA . SER A 1 85 ? 13.148 -7.187 -9.178 1.00 81.81 85 SER A CA 1
ATOM 683 C C . SER A 1 85 ? 14.243 -6.212 -9.600 1.00 81.81 85 SER A C 1
ATOM 685 O O . SER A 1 85 ? 14.188 -5.807 -10.747 1.00 81.81 85 SER A O 1
ATOM 687 N N . MET A 1 86 ? 15.222 -5.846 -8.761 1.00 72.94 86 MET A N 1
ATOM 688 C CA . MET A 1 86 ? 16.349 -4.954 -9.078 1.00 72.94 86 MET A CA 1
ATOM 689 C C . MET A 1 86 ? 17.740 -5.532 -8.812 1.00 72.94 86 MET A C 1
ATOM 691 O O . MET A 1 86 ? 18.719 -4.907 -9.196 1.00 72.94 86 MET A O 1
ATOM 695 N N . ASN A 1 87 ? 17.870 -6.710 -8.205 1.00 68.06 87 ASN A N 1
ATOM 696 C CA . ASN A 1 87 ? 19.187 -7.317 -7.952 1.00 68.06 87 ASN A CA 1
ATOM 697 C C . ASN A 1 87 ? 19.534 -8.474 -8.895 1.00 68.06 87 ASN A C 1
ATOM 699 O O . ASN A 1 87 ? 20.581 -9.093 -8.746 1.00 68.06 87 ASN A O 1
ATOM 703 N N . ASN A 1 88 ? 18.705 -8.747 -9.904 1.00 62.84 88 ASN A N 1
ATOM 704 C CA . ASN A 1 88 ? 19.100 -9.649 -10.987 1.00 62.84 88 ASN A CA 1
ATOM 705 C C . ASN A 1 88 ? 20.216 -8.990 -11.824 1.00 62.84 88 ASN A C 1
ATOM 707 O O . ASN A 1 88 ? 20.048 -7.846 -12.234 1.00 62.84 88 ASN A O 1
ATOM 711 N N . ASP A 1 89 ? 21.317 -9.714 -12.075 1.00 55.41 89 ASP A N 1
ATOM 712 C CA . ASP A 1 89 ? 22.663 -9.315 -12.566 1.00 55.41 89 ASP A CA 1
ATOM 713 C C . ASP A 1 89 ? 22.841 -8.015 -13.387 1.00 55.41 89 ASP A C 1
ATOM 715 O O . ASP A 1 89 ? 23.867 -7.343 -13.277 1.00 55.41 89 ASP A O 1
ATOM 719 N N . TRP A 1 90 ? 21.875 -7.621 -14.212 1.00 51.19 90 TRP A N 1
ATOM 720 C CA . TRP A 1 90 ? 21.932 -6.426 -15.061 1.00 51.19 90 TRP A CA 1
ATOM 721 C C . TRP A 1 90 ? 21.346 -5.155 -14.414 1.00 51.19 90 TRP A C 1
ATOM 723 O O . TRP A 1 90 ? 21.506 -4.056 -14.944 1.00 51.19 90 TRP A O 1
ATOM 733 N N . LYS A 1 91 ? 20.673 -5.291 -13.266 1.00 49.78 91 LYS A N 1
ATOM 734 C CA . LYS A 1 91 ? 19.897 -4.246 -12.577 1.00 49.78 91 LYS A CA 1
ATOM 735 C C . LYS A 1 91 ? 20.678 -3.477 -11.496 1.00 49.78 91 LYS A C 1
ATOM 737 O O . LYS A 1 91 ? 20.199 -2.453 -11.020 1.00 49.78 91 LYS A O 1
ATOM 742 N N . ASN A 1 92 ? 21.940 -3.850 -11.251 1.00 52.53 92 ASN A N 1
ATOM 743 C CA . ASN A 1 92 ? 22.904 -3.123 -10.402 1.00 52.53 92 ASN A CA 1
ATOM 744 C C . ASN A 1 92 ? 23.186 -1.667 -10.849 1.00 52.53 92 ASN A C 1
ATOM 746 O O . ASN A 1 92 ? 23.869 -0.920 -10.149 1.00 52.53 92 ASN A O 1
ATOM 750 N N . ALA A 1 93 ? 22.698 -1.255 -12.025 1.00 51.50 93 ALA A N 1
ATOM 751 C CA . ALA A 1 93 ? 22.784 0.122 -12.513 1.00 51.50 93 ALA A CA 1
ATOM 752 C C . ALA A 1 93 ? 21.768 1.076 -11.853 1.00 51.50 93 ALA A C 1
ATOM 754 O O . ALA A 1 93 ? 21.949 2.292 -11.924 1.00 51.50 93 ALA A O 1
ATOM 755 N N . ILE A 1 94 ? 20.710 0.541 -11.238 1.00 54.53 94 ILE A N 1
ATOM 756 C CA . ILE A 1 94 ? 19.659 1.301 -10.558 1.00 54.53 94 ILE A CA 1
ATOM 757 C C . ILE A 1 94 ? 19.938 1.236 -9.060 1.00 54.53 94 ILE A C 1
ATOM 759 O O . ILE A 1 94 ? 20.053 0.152 -8.490 1.00 54.53 94 ILE A O 1
ATOM 763 N N . LYS A 1 95 ? 20.082 2.393 -8.413 1.00 60.12 95 LYS A N 1
ATOM 764 C CA . LYS A 1 95 ? 20.360 2.433 -6.977 1.00 60.12 95 LYS A CA 1
ATOM 765 C C . LYS A 1 95 ? 19.048 2.362 -6.212 1.00 60.12 95 LYS A C 1
ATOM 767 O O . LYS A 1 95 ? 18.052 2.949 -6.611 1.00 60.12 95 LYS A O 1
ATOM 772 N N . GLN A 1 96 ? 19.069 1.725 -5.047 1.00 57.28 96 GLN A N 1
ATOM 773 C CA . GLN A 1 96 ? 17.930 1.703 -4.122 1.00 57.28 96 GLN A CA 1
ATOM 774 C C . GLN A 1 96 ? 17.447 3.120 -3.742 1.00 57.28 96 GLN A C 1
ATOM 776 O O . GLN A 1 96 ? 16.257 3.336 -3.530 1.00 57.28 96 GLN A O 1
ATOM 781 N N . SER A 1 97 ? 18.357 4.104 -3.740 1.00 58.22 97 SER A N 1
ATOM 782 C CA . SER A 1 97 ? 18.050 5.530 -3.558 1.00 58.22 97 SER A CA 1
ATOM 783 C C . SER A 1 97 ? 17.135 6.113 -4.636 1.00 58.22 97 SER A C 1
ATOM 785 O O . SER A 1 97 ? 16.470 7.112 -4.396 1.00 58.22 97 SER A O 1
ATOM 787 N N . ASP A 1 98 ? 17.069 5.493 -5.816 1.00 59.66 98 ASP A N 1
ATOM 788 C CA . ASP A 1 98 ? 16.196 5.937 -6.906 1.00 59.66 98 ASP A CA 1
ATOM 789 C C . ASP A 1 98 ? 14.713 5.630 -6.604 1.00 59.66 98 ASP A C 1
ATOM 791 O O . ASP A 1 98 ? 13.831 6.069 -7.338 1.00 59.66 98 ASP A O 1
ATOM 795 N N . PHE A 1 99 ? 14.426 4.896 -5.518 1.00 59.88 99 PHE A N 1
ATOM 796 C CA . PHE A 1 99 ? 13.089 4.447 -5.106 1.00 59.88 99 PHE A CA 1
ATOM 797 C C . PHE A 1 99 ? 12.657 4.964 -3.729 1.00 59.88 99 PHE A C 1
ATOM 799 O O . PHE A 1 99 ? 11.467 4.922 -3.416 1.00 59.88 99 PHE A O 1
ATOM 806 N N . SER A 1 100 ? 13.589 5.458 -2.906 1.00 55.69 100 SER A N 1
ATOM 807 C CA . SER A 1 100 ? 13.281 5.915 -1.544 1.00 55.69 100 SER A CA 1
ATOM 808 C C . SER A 1 100 ? 12.499 7.232 -1.508 1.00 55.69 100 SER A C 1
ATOM 810 O O . SER A 1 100 ? 11.651 7.382 -0.638 1.00 55.69 100 SER A O 1
ATOM 812 N N . ASP A 1 101 ? 12.717 8.127 -2.481 1.00 53.06 101 ASP A N 1
ATOM 813 C CA . ASP A 1 101 ? 12.069 9.454 -2.554 1.00 53.06 101 ASP A CA 1
ATOM 814 C C . ASP A 1 101 ? 11.252 9.681 -3.841 1.00 53.06 101 ASP A C 1
ATOM 816 O O . ASP A 1 101 ? 10.779 10.787 -4.110 1.00 53.06 101 ASP A O 1
ATOM 820 N N . THR A 1 102 ? 11.073 8.648 -4.668 1.00 59.41 102 THR A N 1
ATOM 821 C CA . THR A 1 102 ? 10.350 8.762 -5.942 1.00 59.41 102 THR A CA 1
ATOM 822 C C . THR A 1 102 ? 8.929 8.205 -5.858 1.00 59.41 102 THR A C 1
ATOM 824 O O . THR A 1 102 ? 8.485 7.626 -4.866 1.00 59.41 102 THR A O 1
ATOM 827 N N . VAL A 1 103 ? 8.175 8.375 -6.946 1.00 55.53 103 VAL A N 1
ATOM 828 C CA . VAL A 1 103 ? 6.798 7.884 -7.138 1.00 55.53 103 VAL A CA 1
ATOM 829 C C . VAL A 1 103 ? 6.658 6.365 -6.963 1.00 55.53 103 VAL A C 1
ATOM 831 O O . VAL A 1 103 ? 5.542 5.866 -6.809 1.00 55.53 103 VAL A O 1
ATOM 834 N N . MET A 1 104 ? 7.776 5.639 -6.949 1.00 69.81 104 MET A N 1
ATOM 835 C CA . MET A 1 104 ? 7.846 4.198 -6.735 1.00 69.81 104 MET A CA 1
ATOM 836 C C . MET A 1 104 ? 8.097 3.801 -5.270 1.00 69.81 104 MET A C 1
ATOM 838 O O . MET A 1 104 ? 8.489 2.661 -5.014 1.00 69.81 104 MET A O 1
ATOM 842 N N . SER A 1 105 ? 7.859 4.696 -4.302 1.00 83.75 105 SER A N 1
ATOM 843 C CA . SER A 1 105 ? 7.886 4.300 -2.891 1.00 83.75 105 SER A CA 1
ATOM 844 C C . SER A 1 105 ? 6.942 3.104 -2.657 1.00 83.75 105 SER A C 1
ATOM 846 O O . SER A 1 105 ? 5.857 3.056 -3.254 1.00 83.75 105 SER A O 1
ATOM 848 N N . PRO A 1 106 ? 7.306 2.126 -1.803 1.00 88.25 106 PRO A N 1
ATOM 849 C CA . PRO A 1 106 ? 6.507 0.914 -1.619 1.00 88.25 106 PRO A CA 1
ATOM 850 C C . PRO A 1 106 ? 5.041 1.195 -1.275 1.00 88.25 106 PRO A C 1
ATOM 852 O O . PRO A 1 106 ? 4.146 0.568 -1.837 1.00 88.25 106 PRO A O 1
ATOM 855 N N . GLY A 1 107 ? 4.787 2.192 -0.419 1.00 89.75 107 GLY A N 1
ATOM 856 C CA . GLY A 1 107 ? 3.432 2.627 -0.067 1.00 89.75 107 GLY A CA 1
ATOM 857 C C . GLY A 1 107 ? 2.664 3.186 -1.265 1.00 89.75 107 GLY A C 1
ATOM 858 O O . GLY A 1 107 ? 1.537 2.772 -1.531 1.00 89.75 107 GLY A O 1
ATOM 859 N N . ARG A 1 108 ? 3.277 4.069 -2.060 1.00 87.25 108 ARG A N 1
ATOM 860 C CA . ARG A 1 108 ? 2.606 4.654 -3.229 1.00 87.25 108 ARG A CA 1
ATOM 861 C C . ARG A 1 108 ? 2.350 3.624 -4.327 1.00 87.25 108 ARG A C 1
ATOM 863 O O . ARG A 1 108 ? 1.293 3.660 -4.956 1.00 87.25 108 ARG A O 1
ATOM 870 N N . LEU A 1 109 ? 3.279 2.698 -4.550 1.00 89.25 109 LEU A N 1
ATOM 871 C CA . LEU A 1 109 ? 3.079 1.622 -5.514 1.00 89.25 109 LEU A CA 1
ATOM 872 C C . LEU A 1 109 ? 1.969 0.669 -5.060 1.00 89.25 109 LEU A C 1
ATOM 874 O O . LEU A 1 109 ? 1.063 0.372 -5.835 1.00 89.25 109 LEU A O 1
ATOM 878 N N . LEU A 1 110 ? 1.996 0.243 -3.796 1.00 93.31 110 LEU A N 1
ATOM 879 C CA . LEU A 1 110 ? 0.954 -0.600 -3.214 1.00 93.31 110 LEU A CA 1
ATOM 880 C C . LEU A 1 110 ? -0.429 0.050 -3.328 1.00 93.31 110 LEU A C 1
ATOM 882 O O . LEU A 1 110 ? -1.373 -0.599 -3.773 1.00 93.31 110 LEU A O 1
ATOM 886 N N . SER A 1 111 ? -0.525 1.339 -2.994 1.00 92.00 111 SER A N 1
ATOM 887 C CA . SER A 1 111 ? -1.727 2.163 -3.161 1.00 92.00 111 SER A CA 1
ATOM 888 C C . SER A 1 111 ? -2.279 2.075 -4.580 1.00 92.00 111 SER A C 1
ATOM 890 O O . SER A 1 111 ? -3.419 1.651 -4.780 1.00 92.00 111 SER A O 1
ATOM 892 N N . LYS A 1 112 ? -1.437 2.357 -5.582 1.00 90.44 112 LYS A N 1
ATOM 893 C CA . LYS A 1 112 ? -1.825 2.282 -6.993 1.00 90.44 112 LYS A CA 1
ATOM 894 C C . LYS A 1 112 ? -2.299 0.884 -7.391 1.00 90.44 112 LYS A C 1
ATOM 896 O O . LYS A 1 112 ? -3.327 0.766 -8.058 1.00 90.44 112 LYS A O 1
ATOM 901 N N . ILE A 1 113 ? -1.591 -0.170 -6.975 1.00 92.00 113 ILE A N 1
ATOM 902 C CA . ILE A 1 113 ? -1.965 -1.563 -7.273 1.00 92.00 113 ILE A CA 1
ATOM 903 C C . ILE A 1 113 ? -3.341 -1.893 -6.683 1.00 92.00 113 ILE A C 1
ATOM 905 O O . ILE A 1 113 ? -4.200 -2.434 -7.383 1.00 92.00 113 ILE A O 1
ATOM 909 N N . VAL A 1 114 ? -3.565 -1.546 -5.415 1.00 92.06 114 VAL A N 1
ATOM 910 C CA . VAL A 1 114 ? -4.821 -1.809 -4.705 1.00 92.06 114 VAL A CA 1
ATOM 911 C C . VAL A 1 114 ? -5.978 -1.035 -5.331 1.00 92.06 114 VAL A C 1
ATOM 913 O O . VAL A 1 114 ? -7.043 -1.610 -5.573 1.00 92.06 114 VAL A O 1
ATOM 916 N N . GLU A 1 115 ? -5.788 0.248 -5.638 1.00 90.38 115 GLU A N 1
ATOM 917 C CA . GLU A 1 115 ? -6.808 1.090 -6.266 1.00 90.38 115 GLU A CA 1
ATOM 918 C C . GLU A 1 115 ? -7.174 0.603 -7.671 1.00 90.38 115 GLU A C 1
ATOM 920 O O . GLU A 1 115 ? -8.359 0.478 -8.005 1.00 90.38 115 GLU A O 1
ATOM 925 N N . ALA A 1 116 ? -6.169 0.313 -8.502 1.00 86.12 116 ALA A N 1
ATOM 926 C CA . ALA A 1 116 ? -6.372 -0.164 -9.865 1.00 86.12 116 ALA A CA 1
ATOM 927 C C . ALA A 1 116 ? -7.017 -1.556 -9.872 1.00 86.12 116 ALA A C 1
ATOM 929 O O . ALA A 1 116 ? -7.960 -1.803 -10.629 1.00 86.12 116 ALA A O 1
ATOM 930 N N . GLY A 1 117 ? -6.587 -2.447 -8.977 1.00 87.31 117 GLY A N 1
ATOM 931 C CA . GLY A 1 117 ? -7.170 -3.778 -8.844 1.00 87.31 117 GLY A CA 1
ATOM 932 C C . GLY A 1 117 ? -8.601 -3.743 -8.343 1.00 87.31 117 GLY A C 1
ATOM 933 O O . GLY A 1 117 ? -9.466 -4.348 -8.974 1.00 87.31 117 GLY A O 1
ATOM 934 N N . SER A 1 118 ? -8.886 -2.955 -7.306 1.00 87.56 118 SER A N 1
ATOM 935 C CA . SER A 1 118 ? -10.255 -2.766 -6.808 1.00 87.56 118 SER A CA 1
ATOM 936 C C . SER A 1 118 ? -11.175 -2.212 -7.899 1.00 87.56 118 SER A C 1
ATOM 938 O O . SER A 1 118 ? -12.291 -2.696 -8.081 1.00 87.56 118 SER A O 1
ATOM 940 N N . SER A 1 119 ? -10.685 -1.254 -8.695 1.00 84.25 119 SER A N 1
ATOM 941 C CA . SER A 1 119 ? -11.419 -0.701 -9.845 1.00 84.25 119 SER A CA 1
ATOM 942 C C . SER A 1 119 ? -11.659 -1.726 -10.962 1.00 84.25 119 SER A C 1
ATOM 944 O O . SER A 1 119 ? -12.592 -1.575 -11.746 1.00 84.25 119 SER A O 1
ATOM 946 N N . SER A 1 120 ? -10.837 -2.775 -11.023 1.00 79.56 120 SER A N 1
ATOM 947 C CA . SER A 1 120 ? -10.919 -3.866 -12.005 1.00 79.56 120 SER A CA 1
ATOM 948 C C . SER A 1 120 ? -11.742 -5.063 -11.523 1.00 79.56 120 SER A C 1
ATOM 950 O O . SER A 1 120 ? -11.871 -6.044 -12.258 1.00 79.56 120 SER A O 1
ATOM 952 N N . GLY A 1 121 ? -12.283 -4.999 -10.301 1.00 84.44 121 GLY A N 1
ATOM 953 C CA . GLY A 1 121 ? -13.016 -6.094 -9.665 1.00 84.44 121 GLY A CA 1
ATOM 954 C C . GLY A 1 121 ? -12.137 -7.113 -8.934 1.00 84.44 121 GLY A C 1
ATOM 955 O O . GLY A 1 121 ? -12.653 -8.142 -8.500 1.00 84.44 121 GLY A O 1
ATOM 956 N N . LEU A 1 122 ? -10.835 -6.851 -8.775 1.00 85.00 122 LEU A N 1
ATOM 957 C CA . LEU A 1 122 ? -9.984 -7.663 -7.908 1.00 85.00 122 LEU A CA 1
ATOM 958 C C . LEU A 1 122 ? -10.350 -7.410 -6.447 1.00 85.00 122 LEU A C 1
ATOM 960 O O . LEU A 1 122 ? -10.536 -6.271 -6.017 1.00 85.00 122 LEU A O 1
ATOM 964 N N . VAL A 1 123 ? -10.418 -8.490 -5.676 1.00 88.38 123 VAL A N 1
ATOM 965 C CA . VAL A 1 123 ? -10.658 -8.436 -4.236 1.00 88.38 123 VAL A CA 1
ATOM 966 C C . VAL A 1 123 ? -9.330 -8.665 -3.530 1.00 88.38 123 VAL A C 1
ATOM 968 O O . VAL A 1 123 ? -8.764 -9.755 -3.609 1.00 88.38 123 VAL A O 1
ATOM 971 N N . PHE A 1 124 ? -8.844 -7.630 -2.847 1.00 87.75 124 PHE A N 1
ATOM 972 C CA . PHE A 1 124 ? -7.730 -7.749 -1.911 1.00 87.75 124 PHE A CA 1
ATOM 973 C C . PHE A 1 124 ? -8.264 -8.083 -0.522 1.00 87.75 124 PHE A C 1
ATOM 975 O O . PHE A 1 124 ? -9.230 -7.475 -0.051 1.00 87.75 124 PHE A O 1
ATOM 982 N N . GLU A 1 125 ? -7.638 -9.055 0.126 1.00 90.00 125 GLU A N 1
ATOM 983 C CA . GLU A 1 125 ? -7.972 -9.443 1.479 1.00 90.00 125 GLU A CA 1
ATOM 984 C C . GLU A 1 125 ? -7.298 -8.439 2.411 1.00 90.00 125 GLU A C 1
ATOM 986 O O . GLU A 1 125 ? -6.094 -8.195 2.306 1.00 90.00 125 GLU A O 1
ATOM 991 N N . PRO A 1 126 ? -8.066 -7.797 3.304 1.00 84.62 126 PRO A N 1
ATOM 992 C CA . PRO A 1 126 ? -7.515 -6.759 4.161 1.00 84.62 126 PRO A CA 1
ATOM 993 C C . PRO A 1 126 ? -6.531 -7.333 5.186 1.00 84.62 126 PRO A C 1
ATOM 995 O O . PRO A 1 126 ? -5.653 -6.621 5.660 1.00 84.62 126 PRO A O 1
ATOM 998 N N . VAL A 1 127 ? -6.677 -8.612 5.534 1.00 86.94 127 VAL A N 1
ATOM 999 C CA . VAL A 1 127 ? -5.832 -9.297 6.508 1.00 86.94 127 VAL A CA 1
ATOM 1000 C C . VAL A 1 127 ? -4.947 -10.286 5.771 1.00 86.94 127 VAL A C 1
ATOM 1002 O O . VAL A 1 127 ? -5.432 -11.135 5.033 1.00 86.94 127 VAL A O 1
ATOM 1005 N N . MET A 1 128 ? -3.647 -10.151 5.998 1.00 90.75 128 MET A N 1
ATOM 1006 C CA . MET A 1 128 ? -2.629 -11.043 5.471 1.00 90.75 128 MET A CA 1
ATOM 1007 C C . MET A 1 128 ? -2.713 -12.413 6.160 1.00 90.75 128 MET A C 1
ATOM 1009 O O . MET A 1 128 ? -2.922 -12.482 7.373 1.00 90.75 128 MET A O 1
ATOM 1013 N N . ASP A 1 129 ? -2.543 -13.501 5.406 1.00 93.69 129 ASP A N 1
ATOM 1014 C CA . ASP A 1 129 ? -2.442 -14.837 5.997 1.00 93.69 129 ASP A CA 1
ATOM 1015 C C . ASP A 1 129 ? -1.179 -14.968 6.866 1.00 93.69 129 ASP A C 1
ATOM 1017 O O . ASP A 1 129 ? -0.225 -14.201 6.733 1.00 93.69 129 ASP A O 1
ATOM 1021 N N . SER A 1 130 ? -1.159 -15.945 7.776 1.00 93.88 130 SER A N 1
ATOM 1022 C CA . SER A 1 130 ? -0.072 -16.074 8.752 1.00 93.88 130 SER A CA 1
ATOM 1023 C C . SER A 1 130 ? 1.294 -16.347 8.122 1.00 93.88 130 SER A C 1
ATOM 1025 O O . SER A 1 130 ? 2.301 -15.919 8.676 1.00 93.88 130 SER A O 1
ATOM 1027 N N . ALA A 1 131 ? 1.355 -17.065 6.995 1.00 94.06 131 ALA A N 1
ATOM 1028 C CA . ALA A 1 131 ? 2.630 -17.372 6.353 1.00 94.06 131 ALA A CA 1
ATOM 1029 C C . ALA A 1 131 ? 3.232 -16.104 5.738 1.00 94.06 131 ALA A C 1
ATOM 1031 O O . ALA A 1 131 ? 4.404 -15.803 5.965 1.00 94.06 131 ALA A O 1
ATOM 1032 N N . LEU A 1 132 ? 2.409 -15.328 5.030 1.00 93.62 132 LEU A N 1
ATOM 1033 C CA . LEU A 1 132 ? 2.828 -14.063 4.441 1.00 93.62 132 LEU A CA 1
ATOM 1034 C C . LEU A 1 132 ? 3.111 -12.997 5.515 1.00 93.62 132 LEU A C 1
ATOM 1036 O O . LEU A 1 132 ? 4.072 -12.247 5.378 1.00 93.62 132 LEU A O 1
ATOM 1040 N N . ALA A 1 133 ? 2.346 -12.975 6.614 1.00 94.50 133 ALA A N 1
ATOM 1041 C CA . ALA A 1 133 ? 2.574 -12.065 7.739 1.00 94.50 133 ALA A CA 1
ATOM 1042 C C . ALA A 1 133 ? 3.912 -12.338 8.435 1.00 94.50 133 ALA A C 1
ATOM 1044 O O . ALA A 1 133 ? 4.673 -11.404 8.668 1.00 94.50 133 ALA A O 1
ATOM 1045 N N . ASN A 1 134 ? 4.232 -13.611 8.691 1.00 93.94 134 ASN A N 1
ATOM 1046 C CA . ASN A 1 134 ? 5.524 -13.995 9.258 1.00 93.94 134 ASN A CA 1
ATOM 1047 C C . ASN A 1 134 ? 6.683 -13.594 8.336 1.00 93.94 134 ASN A C 1
ATOM 1049 O O . ASN A 1 134 ? 7.690 -13.081 8.813 1.00 93.94 134 ASN A O 1
ATOM 1053 N N . LEU A 1 135 ? 6.543 -13.796 7.019 1.00 93.81 135 LEU A N 1
ATOM 1054 C CA . LEU A 1 135 ? 7.544 -13.334 6.056 1.00 93.81 135 LEU A CA 1
ATOM 1055 C C . LEU A 1 135 ? 7.712 -11.810 6.116 1.00 93.81 135 LEU A C 1
ATOM 1057 O O . LEU A 1 135 ? 8.834 -11.319 6.145 1.00 93.81 135 LEU A O 1
ATOM 1061 N N . ALA A 1 136 ? 6.612 -11.060 6.138 1.00 92.00 136 ALA A N 1
ATOM 1062 C CA . ALA A 1 136 ? 6.652 -9.604 6.171 1.00 92.00 136 ALA A CA 1
ATOM 1063 C C . ALA A 1 136 ? 7.317 -9.047 7.444 1.00 92.00 136 ALA A C 1
ATOM 1065 O O . ALA A 1 136 ? 8.048 -8.060 7.354 1.00 92.00 136 ALA A O 1
ATOM 1066 N N . ASP A 1 137 ? 7.097 -9.696 8.591 1.00 91.56 137 ASP A N 1
ATOM 1067 C CA . ASP A 1 137 ? 7.749 -9.351 9.860 1.00 91.56 137 ASP A CA 1
ATOM 1068 C C . ASP A 1 137 ? 9.259 -9.653 9.801 1.00 91.56 137 ASP A C 1
ATOM 1070 O O . ASP A 1 137 ? 10.077 -8.833 10.205 1.00 91.56 137 ASP A O 1
ATOM 1074 N N . LEU A 1 138 ? 9.658 -10.794 9.227 1.00 89.00 138 LEU A N 1
ATOM 1075 C CA . LEU A 1 138 ? 11.070 -11.149 9.026 1.00 89.00 138 LEU A CA 1
ATOM 1076 C C . LEU A 1 138 ? 11.807 -10.160 8.105 1.00 89.00 138 LEU A C 1
ATOM 1078 O O . LEU A 1 138 ? 12.953 -9.786 8.364 1.00 89.00 138 LEU A O 1
ATOM 1082 N N . LEU A 1 139 ? 11.136 -9.701 7.044 1.00 87.88 139 LEU A N 1
ATOM 1083 C CA . LEU A 1 139 ? 11.677 -8.711 6.111 1.00 87.88 139 LEU A CA 1
ATOM 1084 C C . LEU A 1 139 ? 11.932 -7.350 6.772 1.00 87.88 139 LEU A C 1
ATOM 1086 O O . LEU A 1 139 ? 12.884 -6.674 6.385 1.00 87.88 139 LEU A O 1
ATOM 1090 N N . GLU A 1 140 ? 11.130 -6.961 7.768 1.00 81.88 140 GLU A N 1
ATOM 1091 C CA . GLU A 1 140 ? 11.305 -5.705 8.515 1.00 81.88 140 GLU A CA 1
ATOM 1092 C C . GLU A 1 140 ? 12.665 -5.647 9.225 1.00 81.88 140 GLU A C 1
ATOM 1094 O O . GLU A 1 140 ? 13.343 -4.620 9.214 1.00 81.88 140 GLU A O 1
ATOM 1099 N N . TYR A 1 141 ? 13.097 -6.775 9.793 1.00 76.69 141 TYR A N 1
ATOM 1100 C CA . TYR A 1 141 ? 14.358 -6.887 10.529 1.00 76.69 141 TYR A CA 1
ATOM 1101 C C . TYR A 1 141 ? 15.556 -7.257 9.643 1.00 76.69 141 TYR A C 1
ATOM 1103 O O . TYR A 1 141 ? 16.672 -7.401 10.140 1.00 76.69 141 TYR A O 1
ATOM 1111 N N . GLY A 1 142 ? 15.348 -7.416 8.331 1.00 74.19 142 GLY A N 1
ATOM 1112 C CA . GLY A 1 142 ? 16.371 -7.914 7.408 1.00 74.19 142 GLY A CA 1
ATOM 1113 C C . GLY A 1 142 ? 16.749 -9.384 7.638 1.00 74.19 142 GLY A C 1
ATOM 1114 O O . GLY A 1 142 ? 17.720 -9.866 7.056 1.00 74.19 142 GLY A O 1
ATOM 1115 N N . GLU A 1 143 ? 15.986 -10.104 8.462 1.00 70.38 143 GLU A N 1
ATOM 1116 C CA . GLU A 1 143 ? 16.179 -11.516 8.787 1.00 70.38 143 GLU A CA 1
ATOM 1117 C C . GLU A 1 143 ? 15.398 -12.386 7.802 1.00 70.38 143 GLU A C 1
ATOM 1119 O O . GLU A 1 143 ? 14.451 -13.075 8.164 1.00 70.38 143 GLU A O 1
ATOM 1124 N N . GLN A 1 144 ? 15.757 -12.355 6.521 1.00 63.41 144 GLN A N 1
ATOM 1125 C CA . GLN A 1 144 ? 15.145 -13.278 5.565 1.00 63.41 144 GLN A CA 1
ATOM 1126 C C . GLN A 1 144 ? 15.853 -14.638 5.589 1.00 63.41 144 GLN A C 1
ATOM 1128 O O . GLN A 1 144 ? 17.076 -14.718 5.730 1.00 63.41 144 GLN A O 1
ATOM 1133 N N . GLY A 1 145 ? 15.071 -15.711 5.433 1.00 70.19 145 GLY A N 1
ATOM 1134 C CA . GLY A 1 145 ? 15.589 -17.019 5.029 1.00 70.19 145 GLY A CA 1
ATOM 1135 C C . GLY A 1 145 ? 16.180 -16.964 3.616 1.00 70.19 145 GLY A C 1
ATOM 1136 O O . GLY A 1 145 ? 16.612 -15.914 3.138 1.00 70.19 145 GLY A O 1
ATOM 1137 N N . SER A 1 146 ? 16.187 -18.087 2.903 1.00 85.94 146 SER A N 1
ATOM 1138 C CA . SER A 1 146 ? 16.576 -18.040 1.488 1.00 85.94 146 SER A CA 1
ATOM 1139 C C . SER A 1 146 ? 15.585 -17.180 0.690 1.00 85.94 146 SER A C 1
ATOM 1141 O O . SER A 1 146 ? 14.375 -17.240 0.917 1.00 85.94 146 SER A O 1
ATOM 1143 N N . ASP A 1 147 ? 16.075 -16.428 -0.299 1.00 88.38 147 ASP A N 1
ATOM 1144 C CA . ASP A 1 147 ? 15.226 -15.699 -1.251 1.00 88.38 147 ASP A CA 1
ATOM 1145 C C . ASP A 1 147 ? 14.176 -16.610 -1.896 1.00 88.38 147 ASP A C 1
ATOM 1147 O O . ASP A 1 147 ? 13.031 -16.204 -2.098 1.00 88.38 147 ASP A O 1
ATOM 1151 N N . ASP A 1 148 ? 14.551 -17.860 -2.169 1.00 89.56 148 ASP A N 1
ATOM 1152 C CA . ASP A 1 148 ? 13.661 -18.861 -2.750 1.00 89.56 148 ASP A CA 1
ATOM 1153 C C . ASP A 1 148 ? 12.516 -19.227 -1.799 1.00 89.56 148 ASP A C 1
ATOM 1155 O O . ASP A 1 148 ? 11.385 -19.436 -2.233 1.00 89.56 148 ASP A O 1
ATOM 1159 N N . GLU A 1 149 ? 12.774 -19.279 -0.490 1.00 92.00 149 GLU A N 1
ATOM 1160 C CA . GLU A 1 149 ? 11.742 -19.547 0.517 1.00 92.00 149 GLU A CA 1
ATOM 1161 C C . GLU A 1 149 ? 10.747 -18.389 0.593 1.00 92.00 149 GLU A C 1
ATOM 1163 O O . GLU A 1 149 ? 9.535 -18.616 0.560 1.00 92.00 149 GLU A O 1
ATOM 1168 N N . ALA A 1 150 ? 11.248 -17.151 0.611 1.00 92.56 150 ALA A N 1
ATOM 1169 C CA . ALA A 1 150 ? 10.411 -15.957 0.579 1.00 92.56 150 ALA A CA 1
ATOM 1170 C C . ALA A 1 150 ? 9.537 -15.914 -0.687 1.00 92.56 150 ALA A C 1
ATOM 1172 O O . ALA A 1 150 ? 8.326 -15.689 -0.609 1.00 92.56 150 ALA A O 1
ATOM 1173 N N . LEU A 1 151 ? 10.121 -16.196 -1.856 1.00 93.50 151 LEU A N 1
ATOM 1174 C CA . LEU A 1 151 ? 9.386 -16.248 -3.119 1.00 93.50 15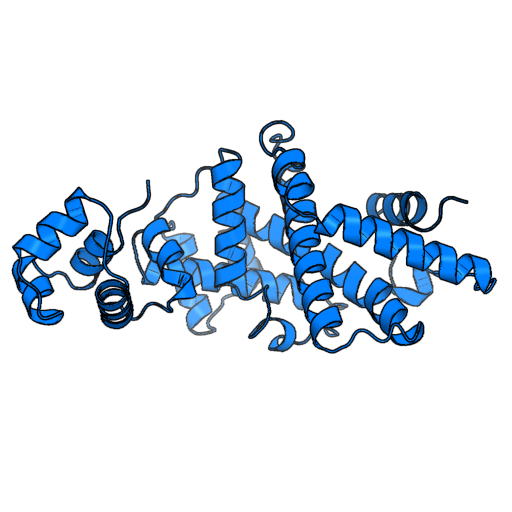1 LEU A CA 1
ATOM 1175 C C . LEU A 1 151 ? 8.350 -17.379 -3.144 1.00 93.50 151 LEU A C 1
ATOM 1177 O O . LEU A 1 151 ? 7.248 -17.167 -3.644 1.00 93.50 151 LEU A O 1
ATOM 1181 N N . ASN A 1 152 ? 8.642 -18.543 -2.562 1.00 94.69 152 ASN A N 1
ATOM 1182 C CA . ASN A 1 152 ? 7.676 -19.641 -2.463 1.00 94.69 152 ASN A CA 1
ATOM 1183 C C . ASN A 1 152 ? 6.450 -19.267 -1.614 1.00 94.69 152 ASN A C 1
ATOM 1185 O O . ASN A 1 152 ? 5.322 -19.591 -1.992 1.00 94.69 152 ASN A O 1
ATOM 1189 N N . VAL A 1 153 ? 6.647 -18.554 -0.498 1.00 95.44 153 VAL A N 1
ATOM 1190 C CA . VAL A 1 153 ? 5.537 -18.029 0.319 1.00 95.44 153 VAL A CA 1
ATOM 1191 C C . VAL A 1 153 ? 4.697 -17.035 -0.489 1.00 95.44 153 VAL A C 1
ATOM 1193 O O . VAL A 1 153 ? 3.468 -17.126 -0.493 1.00 95.44 153 VAL A O 1
ATOM 1196 N N . ILE A 1 154 ? 5.345 -16.131 -1.230 1.00 95.31 154 ILE A N 1
ATOM 1197 C CA . ILE A 1 154 ? 4.671 -15.153 -2.098 1.00 95.31 154 ILE A CA 1
ATOM 1198 C C . ILE A 1 154 ? 3.861 -15.844 -3.203 1.00 95.31 154 ILE A C 1
ATOM 1200 O O . ILE A 1 154 ? 2.717 -15.466 -3.444 1.00 95.31 154 ILE A O 1
ATOM 1204 N N . GLU A 1 155 ? 4.403 -16.879 -3.848 1.00 94.56 155 GLU A N 1
ATOM 1205 C CA . GLU A 1 155 ? 3.690 -17.644 -4.880 1.00 94.56 155 GLU A CA 1
ATOM 1206 C C . GLU A 1 155 ? 2.459 -18.374 -4.326 1.00 94.56 155 GLU A C 1
ATOM 1208 O O . GLU A 1 155 ? 1.427 -18.476 -5.006 1.00 94.56 155 GLU A O 1
ATOM 1213 N N . GLY A 1 156 ? 2.532 -18.824 -3.070 1.00 94.12 156 GLY A N 1
ATOM 1214 C CA . GLY A 1 156 ? 1.417 -19.436 -2.351 1.00 94.12 156 GLY A CA 1
ATOM 1215 C C . GLY A 1 156 ? 0.214 -18.505 -2.163 1.00 94.12 156 GLY A C 1
ATOM 1216 O O . GLY A 1 156 ? -0.920 -18.983 -2.141 1.00 94.12 156 GLY A O 1
ATOM 1217 N N . ASN A 1 157 ? 0.427 -17.186 -2.114 1.00 94.12 157 ASN A N 1
ATOM 1218 C CA . ASN A 1 157 ? -0.630 -16.190 -1.939 1.00 94.12 157 ASN A CA 1
ATOM 1219 C C . ASN A 1 157 ? -1.004 -15.519 -3.279 1.00 94.12 157 ASN A C 1
ATOM 1221 O O . ASN A 1 157 ? -0.168 -14.959 -3.985 1.00 94.12 157 ASN A O 1
ATOM 1225 N N . CYS A 1 158 ? -2.287 -15.547 -3.655 1.00 92.12 158 CYS A N 1
ATOM 1226 C CA . CYS A 1 158 ? -2.729 -15.051 -4.965 1.00 92.12 158 CYS A CA 1
ATOM 1227 C C . CYS A 1 158 ? -2.533 -13.534 -5.155 1.00 92.12 158 CYS A C 1
ATOM 1229 O O . CYS A 1 158 ? -2.209 -13.099 -6.261 1.00 92.12 158 CYS A O 1
ATOM 1231 N N . GLN A 1 159 ? -2.698 -12.739 -4.096 1.00 92.75 159 GLN A N 1
ATOM 1232 C CA . GLN A 1 159 ? -2.552 -11.282 -4.130 1.00 92.75 159 GLN A CA 1
ATOM 1233 C C . GLN A 1 159 ? -1.085 -10.876 -4.147 1.00 92.75 159 GLN A C 1
ATOM 1235 O O . GLN A 1 159 ? -0.700 -10.033 -4.955 1.00 92.75 159 GLN A O 1
ATOM 1240 N N . ALA A 1 160 ? -0.255 -11.515 -3.320 1.00 94.44 160 ALA A N 1
ATOM 1241 C CA . ALA A 1 160 ? 1.184 -11.281 -3.312 1.00 94.44 160 ALA A CA 1
ATOM 1242 C C . ALA A 1 160 ? 1.818 -11.661 -4.657 1.00 94.44 160 ALA A C 1
ATOM 1244 O O . ALA A 1 160 ? 2.589 -10.881 -5.213 1.00 94.44 160 ALA A O 1
ATOM 1245 N N . ARG A 1 161 ? 1.417 -12.797 -5.243 1.00 94.19 161 ARG A N 1
ATOM 1246 C CA . ARG A 1 161 ? 1.822 -13.202 -6.597 1.00 94.19 161 ARG A CA 1
ATOM 1247 C C . ARG A 1 161 ? 1.410 -12.192 -7.666 1.00 94.19 161 ARG A C 1
ATOM 1249 O O . ARG A 1 161 ? 2.191 -11.882 -8.562 1.00 94.19 161 ARG A O 1
ATOM 1256 N N . PHE A 1 162 ? 0.187 -11.669 -7.586 1.00 92.88 162 PHE A N 1
ATOM 1257 C CA . PHE A 1 162 ? -0.279 -10.636 -8.509 1.00 92.88 162 PHE A CA 1
ATOM 1258 C C . PHE A 1 162 ? 0.555 -9.352 -8.380 1.00 92.88 162 PHE A C 1
ATOM 1260 O O . PHE A 1 162 ? 1.052 -8.844 -9.383 1.00 92.88 162 PHE A O 1
ATOM 1267 N N . ILE A 1 163 ? 0.770 -8.871 -7.150 1.00 93.88 163 ILE A N 1
ATOM 1268 C CA . ILE A 1 163 ? 1.623 -7.710 -6.857 1.00 93.88 163 ILE A CA 1
ATOM 1269 C C . ILE A 1 163 ? 3.034 -7.928 -7.415 1.00 93.88 163 ILE A C 1
ATOM 1271 O O . ILE A 1 163 ? 3.550 -7.058 -8.114 1.00 93.88 163 ILE A O 1
ATOM 1275 N N . ARG A 1 164 ? 3.627 -9.105 -7.181 1.00 94.31 164 ARG A N 1
ATOM 1276 C CA . ARG A 1 164 ? 4.929 -9.496 -7.733 1.00 94.31 164 ARG A CA 1
ATOM 1277 C C . ARG A 1 164 ? 4.966 -9.353 -9.248 1.00 94.31 164 ARG A C 1
ATOM 1279 O O . ARG A 1 164 ? 5.842 -8.664 -9.754 1.00 94.31 164 ARG A O 1
ATOM 1286 N N . LYS A 1 165 ? 4.006 -9.938 -9.965 1.00 90.56 165 LYS A N 1
ATOM 1287 C CA . LYS A 1 165 ? 3.955 -9.848 -11.430 1.00 90.56 165 LYS A CA 1
ATOM 1288 C C . LYS A 1 165 ? 3.834 -8.413 -11.933 1.00 90.56 165 LYS A C 1
ATOM 1290 O O . LYS A 1 165 ? 4.473 -8.061 -12.925 1.00 90.56 165 LYS A O 1
ATOM 1295 N N . VAL A 1 166 ? 3.040 -7.574 -11.259 1.00 88.62 166 VAL A N 1
ATOM 1296 C CA . VAL A 1 166 ? 2.944 -6.144 -11.599 1.00 88.62 166 VAL A CA 1
ATOM 1297 C C . VAL A 1 166 ? 4.306 -5.476 -11.432 1.00 88.62 166 VAL A C 1
ATOM 1299 O O . VAL A 1 166 ? 4.758 -4.804 -12.355 1.00 88.62 166 VAL A O 1
ATOM 1302 N N . ILE A 1 167 ? 4.987 -5.706 -10.307 1.00 89.75 167 ILE A N 1
ATOM 1303 C CA . ILE A 1 167 ? 6.307 -5.129 -10.016 1.00 89.75 167 ILE A CA 1
ATOM 1304 C C . ILE A 1 167 ? 7.367 -5.617 -11.009 1.00 89.75 167 ILE A C 1
ATOM 1306 O O . ILE A 1 167 ? 8.126 -4.802 -11.524 1.00 89.75 167 ILE A O 1
ATOM 1310 N N . GLU A 1 168 ? 7.408 -6.912 -11.323 1.00 86.81 168 GLU A N 1
ATOM 1311 C CA . GLU A 1 168 ? 8.341 -7.480 -12.304 1.00 86.81 168 GLU A CA 1
ATOM 1312 C C . GLU A 1 168 ? 8.132 -6.844 -13.685 1.00 86.81 168 GLU A C 1
ATOM 1314 O O . GLU A 1 168 ? 9.081 -6.346 -14.293 1.00 86.81 168 GLU A O 1
ATOM 1319 N N . THR A 1 169 ? 6.876 -6.746 -14.129 1.00 83.81 169 THR A N 1
ATOM 1320 C CA . THR A 1 169 ? 6.526 -6.101 -15.404 1.00 83.81 169 THR A CA 1
ATOM 1321 C C . THR A 1 169 ? 6.873 -4.608 -15.390 1.00 83.81 169 THR A C 1
ATOM 1323 O O . THR A 1 169 ? 7.303 -4.046 -16.396 1.00 83.81 169 THR A O 1
ATOM 1326 N N . MET A 1 170 ? 6.679 -3.920 -14.261 1.00 83.12 170 MET A N 1
ATOM 1327 C CA . MET A 1 170 ? 7.079 -2.517 -14.101 1.00 83.12 170 MET A CA 1
ATOM 1328 C C . MET A 1 170 ? 8.590 -2.341 -14.134 1.00 83.12 170 MET A C 1
ATOM 1330 O O . MET A 1 170 ? 9.061 -1.393 -14.753 1.00 83.12 170 MET A O 1
ATOM 1334 N N . ALA A 1 171 ? 9.351 -3.236 -13.506 1.00 81.44 171 ALA A N 1
ATOM 1335 C CA . ALA A 1 171 ? 10.806 -3.190 -13.527 1.00 81.44 171 ALA A CA 1
ATOM 1336 C C . ALA A 1 171 ? 11.343 -3.326 -14.960 1.00 81.44 171 ALA A C 1
ATOM 1338 O O . ALA A 1 171 ? 12.290 -2.628 -15.326 1.00 81.44 171 ALA A O 1
ATOM 1339 N N . ASP A 1 172 ? 10.706 -4.155 -15.789 1.00 77.81 172 ASP A N 1
ATOM 1340 C CA . ASP A 1 172 ? 11.058 -4.301 -17.203 1.00 77.81 172 ASP A CA 1
ATOM 1341 C C . ASP A 1 172 ? 10.770 -3.021 -18.007 1.00 77.81 172 ASP A C 1
ATOM 1343 O O . ASP A 1 172 ? 11.625 -2.557 -18.770 1.00 77.81 172 ASP A O 1
ATOM 1347 N N . HIS A 1 173 ? 9.610 -2.387 -17.798 1.00 75.50 173 HIS A N 1
ATOM 1348 C CA . HIS A 1 173 ? 9.293 -1.098 -18.426 1.00 75.50 173 HIS A CA 1
ATOM 1349 C C . HIS A 1 173 ? 10.199 0.040 -17.930 1.00 75.50 173 HIS A C 1
ATOM 1351 O O . HIS A 1 173 ? 10.681 0.846 -18.732 1.00 75.50 173 HIS A O 1
ATOM 1357 N N . TYR A 1 174 ? 10.484 0.085 -16.627 1.00 76.06 174 TYR A N 1
ATOM 1358 C CA . TYR A 1 174 ? 11.367 1.080 -16.016 1.00 76.06 174 TYR A CA 1
ATOM 1359 C C . TYR A 1 174 ? 12.788 0.952 -16.544 1.00 76.06 174 TYR A C 1
ATOM 1361 O O . TYR A 1 174 ? 13.434 1.950 -16.865 1.00 76.06 174 TYR A O 1
ATOM 1369 N N . PHE A 1 175 ? 13.262 -0.277 -16.720 1.00 72.12 175 PHE A N 1
ATOM 1370 C CA . PHE A 1 175 ? 14.541 -0.516 -17.359 1.00 72.12 175 PHE A CA 1
ATOM 1371 C C . PHE A 1 175 ? 14.569 -0.026 -18.804 1.00 72.12 175 PHE A C 1
ATOM 1373 O O . PHE A 1 175 ? 15.508 0.674 -19.186 1.00 72.12 175 PHE A O 1
ATOM 1380 N N . PHE A 1 176 ? 13.546 -0.349 -19.602 1.00 68.06 176 PHE A N 1
ATOM 1381 C CA . PHE A 1 176 ? 13.454 0.143 -20.976 1.00 68.06 176 PHE A CA 1
ATOM 1382 C C . PHE A 1 176 ? 13.544 1.673 -21.015 1.00 68.06 176 PHE A C 1
ATOM 1384 O O . PHE A 1 176 ? 14.338 2.240 -21.765 1.00 68.06 176 PHE A O 1
ATOM 1391 N N . TYR A 1 177 ? 12.820 2.357 -20.135 1.00 72.38 177 TYR A N 1
ATOM 1392 C CA . TYR A 1 177 ? 12.918 3.804 -20.005 1.00 72.38 177 TYR A CA 1
ATOM 1393 C C . TYR A 1 177 ? 14.306 4.290 -19.624 1.00 72.38 177 TYR A C 1
ATOM 1395 O O . TYR A 1 177 ? 14.845 5.204 -20.254 1.00 72.38 177 TYR A O 1
ATOM 1403 N N . ARG A 1 178 ? 14.906 3.687 -18.598 1.00 71.12 178 ARG A N 1
ATOM 1404 C CA . ARG A 1 178 ? 16.175 4.176 -18.077 1.00 71.12 178 ARG A CA 1
ATOM 1405 C C . ARG A 1 178 ? 17.340 3.916 -19.025 1.00 71.12 178 ARG A C 1
ATOM 1407 O O . ARG A 1 178 ? 18.255 4.731 -19.067 1.00 71.12 178 ARG A O 1
ATOM 1414 N N . MET A 1 179 ? 17.293 2.840 -19.804 1.00 67.56 179 MET A N 1
ATOM 1415 C CA . MET A 1 179 ? 18.359 2.478 -20.744 1.00 67.56 179 MET A CA 1
ATOM 1416 C C . MET A 1 179 ? 18.175 3.045 -22.145 1.00 67.56 179 MET A C 1
ATOM 1418 O O . MET A 1 179 ? 19.162 3.266 -22.841 1.00 67.56 179 MET A O 1
ATOM 1422 N N . VAL A 1 180 ? 16.936 3.270 -22.579 1.00 66.56 180 VAL A N 1
ATOM 1423 C CA . VAL A 1 180 ? 16.646 3.713 -23.951 1.00 66.56 180 VAL A CA 1
ATOM 1424 C C . VAL A 1 180 ? 16.255 5.175 -23.966 1.00 66.56 180 VAL A C 1
ATOM 1426 O O . VAL A 1 180 ? 16.876 5.980 -24.655 1.00 66.56 180 VAL A O 1
ATOM 1429 N N . ILE A 1 181 ? 15.245 5.531 -23.176 1.00 68.12 181 ILE A N 1
ATOM 1430 C CA . ILE A 1 181 ? 14.619 6.851 -23.240 1.00 68.12 181 ILE A CA 1
ATOM 1431 C C . ILE A 1 181 ? 15.469 7.888 -22.502 1.00 68.12 181 ILE A C 1
ATOM 1433 O O . ILE A 1 181 ? 15.724 8.959 -23.041 1.00 68.12 181 ILE A O 1
ATOM 1437 N N . THR A 1 182 ? 15.987 7.590 -21.310 1.00 69.75 182 THR A N 1
ATOM 1438 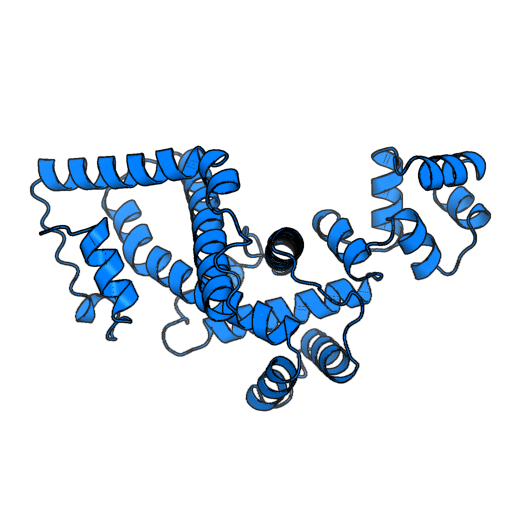C CA . THR A 1 182 ? 16.795 8.569 -20.559 1.00 69.75 182 THR A CA 1
ATOM 1439 C C . THR A 1 182 ? 18.081 8.970 -21.301 1.00 69.75 182 THR A C 1
ATOM 1441 O O . THR A 1 182 ? 18.320 10.175 -21.442 1.00 69.75 182 THR A O 1
ATOM 1444 N N . PRO A 1 183 ? 18.929 8.045 -21.799 1.00 67.12 183 PRO A N 1
ATOM 1445 C CA . PRO A 1 183 ? 20.155 8.424 -22.503 1.00 67.12 183 PRO A CA 1
ATOM 1446 C C . PRO A 1 183 ? 19.835 9.192 -23.785 1.00 67.12 183 PRO A C 1
ATOM 1448 O O . PRO A 1 183 ? 20.557 10.107 -24.177 1.00 67.12 183 PRO A O 1
ATOM 1451 N N . TYR A 1 184 ? 18.698 8.880 -24.404 1.00 66.12 184 TYR A N 1
ATOM 1452 C CA . TYR A 1 184 ? 18.185 9.630 -25.532 1.00 66.12 184 TYR A CA 1
ATOM 1453 C C . TYR A 1 184 ? 17.823 11.078 -25.144 1.00 66.12 184 TYR A C 1
ATOM 1455 O O . TYR A 1 184 ? 18.308 12.024 -25.761 1.00 66.12 184 TYR A O 1
ATOM 1463 N N . LEU A 1 185 ? 17.011 11.280 -24.103 1.00 65.25 185 LEU A N 1
ATOM 1464 C CA . LEU A 1 185 ? 16.566 12.617 -23.686 1.00 65.25 185 LEU A CA 1
ATOM 1465 C C . LEU A 1 185 ? 17.739 13.494 -23.239 1.00 65.25 185 LEU A C 1
ATOM 1467 O O . LEU A 1 185 ? 17.814 14.671 -23.594 1.00 65.25 185 LEU A O 1
ATOM 1471 N N . THR A 1 186 ? 18.685 12.894 -22.516 1.00 65.88 186 THR A N 1
ATOM 1472 C CA . THR A 1 186 ? 19.910 13.565 -22.064 1.00 65.88 186 THR A CA 1
ATOM 1473 C C . THR A 1 186 ? 20.847 13.909 -23.228 1.00 65.88 186 THR A C 1
ATOM 1475 O O . THR A 1 186 ? 21.412 15.003 -23.250 1.00 65.88 186 THR A O 1
ATOM 1478 N N . SER A 1 187 ? 20.982 13.037 -24.235 1.00 65.19 187 SER A N 1
ATOM 1479 C CA . SER A 1 187 ? 21.823 13.298 -25.417 1.00 65.19 187 SER A CA 1
ATOM 1480 C C . SER A 1 187 ? 21.208 14.292 -26.405 1.00 65.19 187 SER A C 1
ATOM 1482 O O . SER A 1 187 ? 21.938 15.069 -27.025 1.00 65.19 187 SER A O 1
ATOM 1484 N N . CYS A 1 188 ? 19.879 14.347 -26.517 1.00 56.12 188 CYS A N 1
ATOM 1485 C CA . CYS A 1 188 ? 19.197 15.233 -27.463 1.00 56.12 188 CYS A CA 1
ATOM 1486 C C . CYS A 1 188 ? 19.103 16.697 -27.012 1.00 56.12 188 CYS A C 1
ATOM 1488 O O . CYS A 1 188 ? 18.537 17.514 -27.735 1.00 56.12 188 CYS A O 1
ATOM 1490 N N . ARG A 1 189 ? 19.703 17.066 -25.867 1.00 52.75 189 ARG A N 1
ATOM 1491 C CA . ARG A 1 189 ? 19.652 18.426 -25.294 1.00 52.75 189 ARG A CA 1
ATOM 1492 C C . ARG A 1 189 ? 18.226 18.985 -25.245 1.00 52.75 189 ARG A C 1
ATOM 1494 O O . ARG A 1 189 ? 18.039 20.188 -25.448 1.00 52.75 189 ARG A O 1
ATOM 1501 N N . PHE A 1 190 ? 17.230 18.145 -24.963 1.00 53.44 190 PHE A N 1
ATOM 1502 C CA . PHE A 1 190 ? 15.936 18.671 -24.554 1.00 53.44 190 PHE A CA 1
ATOM 1503 C C . PHE A 1 190 ? 16.173 19.425 -23.249 1.00 53.44 190 PHE A C 1
ATOM 1505 O O . PHE A 1 190 ? 16.430 18.827 -22.206 1.00 53.44 190 PHE A O 1
ATOM 1512 N N . ARG A 1 191 ? 16.181 20.759 -23.328 1.00 51.94 191 ARG A N 1
ATOM 1513 C CA . ARG A 1 191 ? 16.167 21.619 -22.149 1.00 51.94 191 ARG A CA 1
ATOM 1514 C C . ARG A 1 191 ? 14.754 21.574 -21.602 1.00 51.94 191 ARG A C 1
ATOM 1516 O O . ARG A 1 191 ? 13.965 22.479 -21.848 1.00 51.94 191 ARG A O 1
ATOM 1523 N N . PHE A 1 192 ? 14.433 20.490 -20.915 1.00 53.75 192 PHE A N 1
ATOM 1524 C CA . PHE A 1 192 ? 13.438 20.608 -19.875 1.00 53.75 192 PHE A CA 1
ATOM 1525 C C . PHE A 1 192 ? 14.050 21.522 -18.812 1.00 53.75 192 PHE A C 1
ATOM 1527 O O . PHE A 1 192 ? 15.218 21.361 -18.449 1.00 53.75 192 PHE A O 1
ATOM 1534 N N . ASP A 1 193 ? 13.297 22.525 -18.381 1.00 59.06 193 ASP A N 1
ATOM 1535 C CA . ASP A 1 193 ? 13.508 23.065 -17.047 1.00 59.06 193 ASP A CA 1
ATOM 1536 C C . ASP A 1 193 ? 13.276 21.942 -16.022 1.00 59.06 193 ASP A C 1
ATOM 1538 O O . ASP A 1 193 ? 12.712 20.886 -16.340 1.00 59.06 193 ASP A O 1
ATOM 1542 N N . ASP A 1 194 ? 13.756 22.134 -14.795 1.00 56.81 194 ASP A N 1
ATOM 1543 C CA . ASP A 1 194 ? 13.644 21.116 -13.745 1.00 56.81 194 ASP A CA 1
ATOM 1544 C C . ASP A 1 194 ? 12.175 20.673 -13.546 1.00 56.81 194 ASP A C 1
ATOM 1546 O O . ASP A 1 194 ? 11.890 19.484 -13.364 1.00 56.81 194 ASP A O 1
ATOM 1550 N N . ASP A 1 195 ? 11.231 21.604 -13.723 1.00 61.44 195 ASP A N 1
ATOM 1551 C CA . ASP A 1 195 ? 9.785 21.369 -13.670 1.00 61.44 195 ASP A CA 1
ATOM 1552 C C . ASP A 1 195 ? 9.269 20.488 -14.825 1.00 61.44 195 ASP A C 1
ATOM 1554 O O . ASP A 1 195 ? 8.426 19.601 -14.626 1.00 61.44 195 ASP A O 1
ATOM 1558 N N . GLY A 1 196 ? 9.777 20.687 -16.043 1.00 63.69 196 GLY A N 1
ATOM 1559 C CA . GLY A 1 196 ? 9.438 19.895 -17.220 1.00 63.69 196 GLY A CA 1
ATOM 1560 C C . GLY A 1 196 ? 9.936 18.454 -17.126 1.00 63.69 196 GLY A C 1
ATOM 1561 O O . GLY A 1 196 ? 9.209 17.531 -17.503 1.00 63.69 196 GLY A O 1
ATOM 1562 N N . TYR A 1 197 ? 11.132 18.241 -16.570 1.00 63.84 197 TYR A N 1
ATOM 1563 C CA . TYR A 1 197 ? 11.686 16.899 -16.383 1.00 63.84 197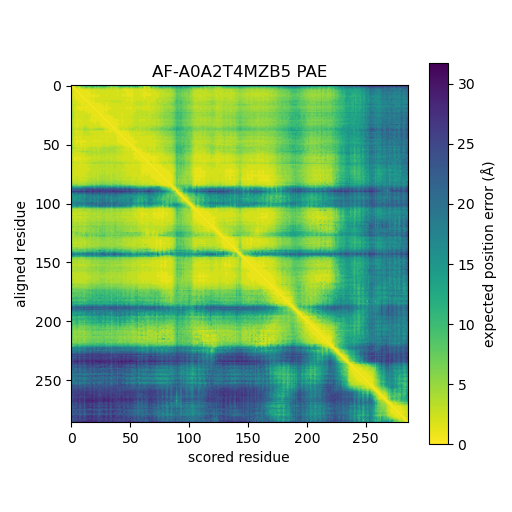 TYR A CA 1
ATOM 1564 C C . TYR A 1 197 ? 10.922 16.133 -15.297 1.00 63.84 197 TYR A C 1
ATOM 1566 O O . TYR A 1 197 ? 10.546 14.979 -15.514 1.00 63.84 197 TYR A O 1
ATOM 1574 N N . ALA A 1 198 ? 10.616 16.781 -14.167 1.00 63.84 198 ALA A N 1
ATOM 1575 C CA . ALA A 1 198 ? 9.799 16.191 -13.106 1.00 63.84 198 ALA A CA 1
ATOM 1576 C C . ALA A 1 198 ? 8.394 15.815 -13.611 1.00 63.84 198 ALA A C 1
ATOM 1578 O O . ALA A 1 198 ? 7.914 14.704 -13.373 1.00 63.84 198 ALA A O 1
ATOM 1579 N N . SER A 1 199 ? 7.766 16.708 -14.384 1.00 66.75 199 SER A N 1
ATOM 1580 C CA . SER A 1 199 ? 6.459 16.461 -15.004 1.00 66.75 199 SER A CA 1
ATOM 1581 C C . SER A 1 199 ? 6.489 15.284 -15.980 1.00 66.75 199 SER A C 1
ATOM 1583 O O . SER A 1 199 ? 5.555 14.480 -16.015 1.00 66.75 199 SER A O 1
ATOM 1585 N N . PHE A 1 200 ? 7.552 15.172 -16.780 1.00 66.94 200 PHE A N 1
ATOM 1586 C CA . PHE A 1 200 ? 7.723 14.070 -17.720 1.00 66.94 200 PHE A CA 1
ATOM 1587 C C . PHE A 1 200 ? 7.960 12.735 -17.006 1.00 66.94 200 PHE A C 1
ATOM 1589 O O . PHE A 1 200 ? 7.291 11.759 -17.343 1.00 66.94 200 PHE A O 1
ATOM 1596 N N . SER A 1 201 ? 8.839 12.701 -15.996 1.00 67.19 201 SER A N 1
ATOM 1597 C CA . SER A 1 201 ? 9.102 11.493 -15.200 1.00 67.19 201 SER A CA 1
ATOM 1598 C C . SER A 1 201 ? 7.819 10.968 -14.562 1.00 67.19 201 SER A C 1
ATOM 1600 O O . SER A 1 201 ? 7.480 9.803 -14.753 1.00 67.19 201 SER A O 1
ATOM 1602 N N . GLY A 1 202 ? 7.038 11.846 -13.920 1.00 69.50 202 GLY A N 1
ATOM 1603 C CA . GLY A 1 202 ? 5.769 11.463 -13.298 1.00 69.50 202 GLY A CA 1
ATOM 1604 C C . GLY A 1 202 ? 4.750 10.901 -14.295 1.00 69.50 202 GLY A C 1
ATOM 1605 O O . GLY A 1 202 ? 4.157 9.850 -14.057 1.00 69.50 202 GLY A O 1
ATOM 1606 N N . CYS A 1 203 ? 4.583 11.549 -15.456 1.00 69.56 203 CYS A N 1
ATOM 1607 C CA . CYS A 1 203 ? 3.693 11.052 -16.514 1.00 69.56 203 CYS A CA 1
ATOM 1608 C C . CYS A 1 203 ? 4.133 9.685 -17.046 1.00 69.56 203 CYS A C 1
ATOM 1610 O O . CYS A 1 203 ? 3.303 8.836 -17.372 1.00 69.56 203 CYS A O 1
ATOM 1612 N N . PHE A 1 204 ? 5.442 9.494 -17.175 1.00 70.75 204 PHE A N 1
ATOM 1613 C CA . PHE A 1 204 ? 6.007 8.264 -17.691 1.00 70.75 204 PHE A CA 1
ATOM 1614 C C . PHE A 1 204 ? 5.866 7.111 -16.684 1.00 70.75 204 PHE A C 1
ATOM 1616 O O . PHE A 1 204 ? 5.538 5.992 -17.066 1.00 70.75 204 PHE A O 1
ATOM 1623 N N . GLU A 1 205 ? 6.038 7.380 -15.393 1.00 72.31 205 GLU A N 1
ATOM 1624 C CA . GLU A 1 205 ? 5.806 6.416 -14.311 1.00 72.31 205 GLU A CA 1
ATOM 1625 C C . GLU A 1 205 ? 4.348 5.961 -14.233 1.00 72.31 205 GLU A C 1
ATOM 1627 O O . GLU A 1 205 ? 4.090 4.766 -14.081 1.00 72.31 205 GLU A O 1
ATOM 1632 N N . ASP A 1 206 ? 3.397 6.886 -14.377 1.00 74.19 206 ASP A N 1
ATOM 1633 C CA . ASP A 1 206 ? 1.974 6.549 -14.457 1.00 74.19 206 ASP A CA 1
ATOM 1634 C C . ASP A 1 206 ? 1.679 5.673 -15.683 1.00 74.19 206 ASP A C 1
ATOM 1636 O O . ASP A 1 206 ? 1.014 4.644 -15.554 1.00 74.19 206 ASP A O 1
ATOM 1640 N N . LEU A 1 207 ? 2.247 6.011 -16.848 1.00 73.56 207 LEU A N 1
ATOM 1641 C CA . LEU A 1 207 ? 2.110 5.200 -18.060 1.00 73.56 207 LEU A CA 1
ATOM 1642 C C . LEU A 1 207 ? 2.689 3.791 -17.876 1.00 73.56 207 LEU A C 1
ATOM 1644 O O . LEU A 1 207 ? 2.062 2.814 -18.283 1.00 73.56 207 LEU A O 1
ATOM 1648 N N . MET A 1 208 ? 3.876 3.674 -17.278 1.00 77.81 208 MET A N 1
ATOM 1649 C CA . MET A 1 208 ? 4.493 2.376 -17.007 1.00 77.81 208 MET A CA 1
ATOM 1650 C C . MET A 1 208 ? 3.638 1.532 -16.083 1.00 77.81 208 MET A C 1
ATOM 1652 O O . MET A 1 208 ? 3.427 0.358 -16.372 1.00 77.81 208 MET A O 1
ATOM 1656 N N . PHE A 1 209 ? 3.150 2.127 -14.991 1.00 80.38 209 PHE A N 1
ATOM 1657 C CA . PHE A 1 209 ? 2.254 1.445 -14.073 1.00 80.38 209 PHE A CA 1
ATOM 1658 C C . PHE A 1 209 ? 1.017 0.936 -14.817 1.00 80.38 209 PHE A C 1
ATOM 1660 O O . PHE A 1 209 ? 0.738 -0.257 -14.764 1.00 80.38 209 PHE A O 1
ATOM 1667 N N . ASP A 1 210 ? 0.321 1.800 -15.559 1.00 76.38 210 ASP A N 1
ATOM 1668 C CA . ASP A 1 210 ? -0.897 1.423 -16.281 1.00 76.38 210 ASP A CA 1
ATOM 1669 C C . ASP A 1 210 ? -0.637 0.327 -17.327 1.00 76.38 210 ASP A C 1
ATOM 1671 O O . ASP A 1 210 ? -1.413 -0.627 -17.428 1.00 76.38 210 ASP A O 1
ATOM 1675 N N . ALA A 1 211 ? 0.469 0.415 -18.073 1.00 72.94 211 ALA A N 1
ATOM 1676 C CA . ALA A 1 211 ? 0.854 -0.586 -19.066 1.00 72.94 211 ALA A CA 1
ATOM 1677 C C . ALA A 1 211 ? 1.194 -1.938 -18.419 1.00 72.94 211 ALA A C 1
ATOM 1679 O O . ALA A 1 211 ? 0.722 -2.985 -18.876 1.00 72.94 211 ALA A O 1
ATOM 1680 N N . SER A 1 212 ? 1.983 -1.932 -17.342 1.00 77.62 212 SER A N 1
ATOM 1681 C CA . SER A 1 212 ? 2.335 -3.141 -16.591 1.00 77.62 212 SER A CA 1
ATOM 1682 C C . SER A 1 212 ? 1.106 -3.777 -15.963 1.00 77.62 212 SER A C 1
ATOM 1684 O O . SER A 1 212 ? 0.870 -4.972 -16.122 1.00 77.62 212 SER A O 1
ATOM 1686 N N . PHE A 1 213 ? 0.287 -2.968 -15.298 1.00 74.12 213 PHE A N 1
ATOM 1687 C CA . PHE A 1 213 ? -0.921 -3.413 -14.629 1.00 74.12 213 PHE A CA 1
ATOM 1688 C C . PHE A 1 213 ? -1.904 -4.049 -15.616 1.00 74.12 213 PHE A C 1
ATOM 1690 O O . PHE A 1 213 ? -2.389 -5.154 -15.383 1.00 74.12 213 PHE A O 1
ATOM 1697 N N . TYR A 1 214 ? -2.139 -3.407 -16.764 1.00 71.88 214 TYR A N 1
ATOM 1698 C CA . TYR A 1 214 ? -2.994 -3.956 -17.813 1.00 71.88 214 TYR A CA 1
ATOM 1699 C C . TYR A 1 214 ? -2.457 -5.255 -18.414 1.00 71.88 214 TYR A C 1
ATOM 1701 O O . TYR A 1 214 ? -3.230 -6.184 -18.648 1.00 71.88 214 TYR A O 1
ATOM 1709 N N . THR A 1 215 ? -1.143 -5.337 -18.637 1.00 73.50 215 THR A N 1
ATOM 1710 C CA . THR A 1 215 ? -0.494 -6.558 -19.132 1.00 73.50 215 THR A CA 1
ATOM 1711 C C . THR A 1 215 ? -0.768 -7.721 -18.182 1.00 73.50 215 THR A C 1
ATOM 1713 O O . THR A 1 215 ? -1.264 -8.762 -18.613 1.00 73.50 215 THR A O 1
ATOM 1716 N N . VAL A 1 216 ? -0.564 -7.511 -16.878 1.00 73.06 216 VAL A N 1
ATOM 1717 C CA . VAL A 1 216 ? -0.843 -8.534 -15.865 1.00 73.06 216 VAL A CA 1
ATOM 1718 C C . VAL A 1 216 ? -2.334 -8.864 -15.811 1.00 73.06 216 VAL A C 1
ATOM 1720 O O . VAL A 1 216 ? -2.694 -10.035 -15.813 1.00 73.06 216 VAL A O 1
ATOM 1723 N N . LEU A 1 217 ? -3.234 -7.878 -15.839 1.00 71.88 217 LEU A N 1
ATOM 1724 C CA . LEU A 1 217 ? -4.672 -8.157 -15.894 1.00 71.88 217 LEU A CA 1
ATOM 1725 C C . LEU A 1 217 ? -5.057 -9.040 -17.085 1.00 71.88 217 LEU A C 1
ATOM 1727 O O . LEU A 1 217 ? -5.910 -9.918 -16.941 1.00 71.88 217 LEU A O 1
ATOM 1731 N N . CYS A 1 218 ? -4.425 -8.843 -18.243 1.00 69.44 218 CYS A N 1
ATOM 1732 C CA . CYS A 1 218 ? -4.687 -9.655 -19.423 1.00 69.44 218 CYS A CA 1
ATOM 1733 C C . CYS A 1 218 ? -4.234 -11.109 -19.239 1.00 69.44 218 CYS A C 1
ATOM 1735 O O . CYS A 1 218 ? -4.974 -12.020 -19.610 1.00 69.44 218 CYS A O 1
ATOM 1737 N N . GLU A 1 219 ? -3.081 -11.345 -18.604 1.00 75.69 219 GLU A N 1
ATOM 1738 C CA . GLU A 1 219 ? -2.631 -12.701 -18.247 1.00 75.69 219 GLU A CA 1
ATOM 1739 C C . GLU A 1 219 ? -3.611 -13.422 -17.317 1.00 75.69 219 GLU A C 1
ATOM 1741 O O . GLU A 1 219 ? -3.773 -14.637 -17.400 1.00 75.69 219 GLU A O 1
ATOM 1746 N N . TYR A 1 220 ? -4.278 -12.671 -16.441 1.00 75.81 220 TYR A N 1
ATOM 1747 C CA . TYR A 1 220 ? -5.279 -13.195 -15.514 1.00 75.81 220 TY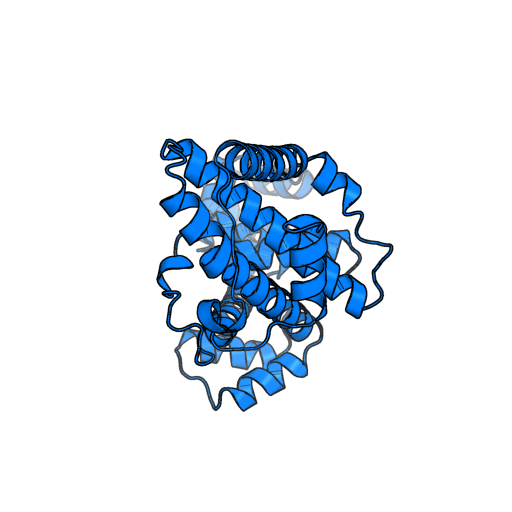R A CA 1
ATOM 1748 C C . TYR A 1 220 ? -6.701 -13.233 -16.107 1.00 75.81 220 TYR A C 1
ATOM 1750 O O . TYR A 1 220 ? -7.646 -13.584 -15.404 1.00 75.81 220 TYR A O 1
ATOM 1758 N N . GLY A 1 221 ? -6.879 -12.900 -17.392 1.00 74.62 221 GLY A N 1
ATOM 1759 C CA . GLY A 1 221 ? -8.173 -12.975 -18.079 1.00 74.62 221 GLY A CA 1
ATOM 1760 C C . GLY A 1 221 ? -9.129 -11.805 -17.805 1.00 74.62 221 GLY A C 1
ATOM 1761 O O . GLY A 1 221 ? -10.313 -11.897 -18.123 1.00 74.62 221 GLY A O 1
ATOM 1762 N N . PHE A 1 222 ? -8.640 -10.686 -17.264 1.00 69.75 222 PHE A N 1
ATOM 1763 C CA . PHE A 1 222 ? -9.429 -9.488 -16.939 1.00 69.75 222 PHE A CA 1
ATOM 1764 C C . PHE A 1 222 ? -9.472 -8.437 -18.069 1.00 69.75 222 PHE A C 1
ATOM 1766 O O . PHE A 1 222 ? -9.785 -7.272 -17.826 1.00 69.75 222 PHE A O 1
ATOM 1773 N N . CYS A 1 223 ? -9.209 -8.821 -19.326 1.00 54.38 223 CYS A N 1
ATOM 1774 C CA . CYS A 1 223 ? -9.041 -7.906 -20.472 1.00 54.38 223 CYS A CA 1
ATOM 1775 C C . CYS A 1 223 ? -10.219 -6.936 -20.735 1.00 54.38 223 CYS A C 1
ATOM 1777 O O . CYS A 1 223 ? -10.057 -5.981 -21.493 1.00 54.38 223 CYS A O 1
ATOM 1779 N N . GLY A 1 224 ? -11.401 -7.175 -20.151 1.00 50.34 224 GLY A N 1
ATOM 1780 C CA . GLY A 1 224 ? -12.607 -6.357 -20.333 1.00 50.34 224 GLY A CA 1
ATOM 1781 C C . GLY A 1 224 ? -12.994 -5.444 -19.162 1.00 50.34 224 GLY A C 1
ATOM 1782 O O . GLY A 1 224 ? -13.869 -4.598 -19.349 1.00 50.34 224 GLY A O 1
ATOM 1783 N N . SER A 1 225 ? -12.397 -5.593 -17.970 1.00 54.06 225 SER A N 1
ATOM 1784 C CA . SER A 1 225 ? -12.811 -4.838 -16.770 1.00 54.06 225 SER A CA 1
ATOM 1785 C C . SER A 1 225 ? -11.998 -3.564 -16.533 1.00 54.06 225 SER A C 1
ATOM 1787 O O . SER A 1 225 ? -12.541 -2.582 -16.027 1.00 54.06 225 SER A O 1
ATOM 1789 N N . TYR A 1 226 ? -10.736 -3.523 -16.965 1.00 48.78 226 TYR A N 1
ATOM 1790 C CA . TYR A 1 226 ? -9.912 -2.317 -16.890 1.00 48.78 226 TYR A CA 1
ATOM 1791 C C . TYR A 1 226 ? -10.037 -1.518 -18.185 1.00 48.78 226 TYR A C 1
ATOM 1793 O O . TYR A 1 226 ? -9.380 -1.795 -19.190 1.00 48.78 226 TYR A O 1
ATOM 1801 N N . ARG A 1 227 ? -10.913 -0.507 -18.182 1.00 50.09 227 ARG A N 1
ATOM 1802 C CA . ARG A 1 227 ? -10.927 0.489 -19.256 1.00 50.09 227 ARG A CA 1
ATOM 1803 C C . ARG A 1 227 ? -9.668 1.341 -19.129 1.00 50.09 227 ARG A C 1
ATOM 1805 O O . ARG A 1 227 ? -9.702 2.368 -18.456 1.00 50.09 227 ARG A O 1
ATOM 1812 N N . LEU A 1 228 ? -8.610 0.957 -19.852 1.00 44.88 228 LEU A N 1
ATOM 1813 C CA . LEU A 1 228 ? -7.486 1.849 -20.182 1.00 44.88 228 LEU A CA 1
ATOM 1814 C C . LEU A 1 228 ? -8.024 3.246 -20.525 1.00 44.88 228 LEU A C 1
ATOM 1816 O O . LEU A 1 228 ? -7.565 4.264 -20.029 1.00 44.88 228 LEU A O 1
ATOM 1820 N N . ASP A 1 229 ? -9.103 3.247 -21.301 1.00 40.09 229 ASP A N 1
ATOM 1821 C CA . ASP A 1 229 ? -9.701 4.384 -21.971 1.00 40.09 229 ASP A CA 1
ATOM 1822 C C . ASP A 1 229 ? -10.156 5.542 -21.059 1.00 40.09 229 ASP A C 1
ATOM 1824 O O . ASP A 1 229 ? -10.169 6.668 -21.528 1.00 40.09 229 ASP A O 1
ATOM 1828 N N . SER A 1 230 ? -10.505 5.356 -19.776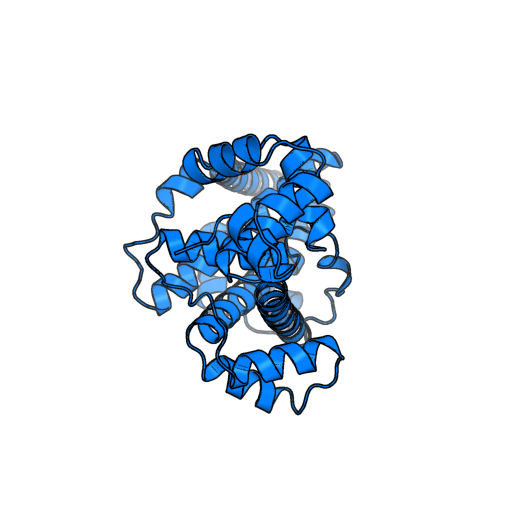 1.00 40.50 230 SER A N 1
ATOM 1829 C CA . SER A 1 230 ? -10.946 6.493 -18.931 1.00 40.50 230 SER A CA 1
ATOM 1830 C C . SER A 1 230 ? -9.810 7.191 -18.181 1.00 40.50 230 SER A C 1
ATOM 1832 O O . SER A 1 230 ? -9.846 8.414 -18.058 1.00 40.50 230 SER A O 1
ATOM 1834 N N . ARG A 1 231 ? -8.779 6.463 -17.730 1.00 40.59 231 ARG A N 1
ATOM 1835 C CA . ARG A 1 231 ? -7.581 7.063 -17.109 1.00 40.59 231 ARG A CA 1
ATOM 1836 C C . ARG A 1 231 ? -6.575 7.537 -18.156 1.00 40.59 231 ARG A C 1
ATOM 1838 O O . ARG A 1 231 ? -6.003 8.604 -17.986 1.00 40.59 231 ARG A O 1
ATOM 1845 N N . ILE A 1 232 ? -6.490 6.859 -19.301 1.00 38.41 232 ILE A N 1
ATOM 1846 C CA . ILE A 1 232 ? -5.701 7.296 -20.464 1.00 38.41 232 ILE A CA 1
ATOM 1847 C C . ILE A 1 232 ? -6.324 8.502 -21.176 1.00 38.41 232 ILE A C 1
ATOM 1849 O O . ILE A 1 232 ? -5.584 9.372 -21.622 1.00 38.41 232 ILE A O 1
ATOM 1853 N N . LYS A 1 233 ? -7.661 8.622 -21.245 1.00 35.09 233 LYS A N 1
ATOM 1854 C CA . LYS A 1 233 ? -8.308 9.851 -21.755 1.00 35.09 233 LYS A CA 1
ATOM 1855 C C . LYS A 1 233 ? -8.285 11.004 -20.748 1.00 35.09 233 LYS A C 1
ATOM 1857 O O . LYS A 1 233 ? -8.283 12.154 -21.175 1.00 35.09 233 LYS A O 1
ATOM 1862 N N . ALA A 1 234 ? -8.262 10.724 -19.441 1.00 36.53 234 ALA A N 1
ATOM 1863 C CA . ALA A 1 234 ? -8.050 11.748 -18.411 1.00 36.53 234 ALA A CA 1
A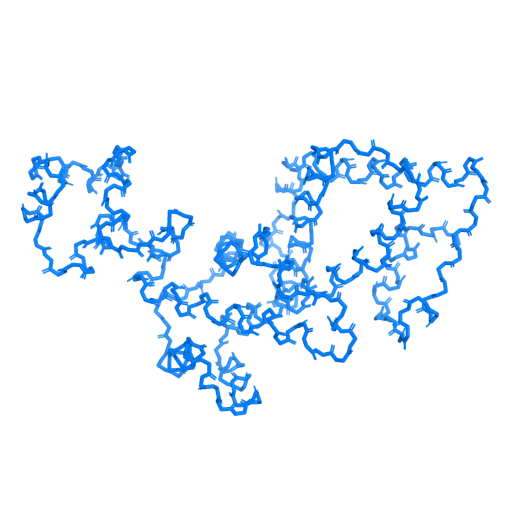TOM 1864 C C . ALA A 1 234 ? -6.573 12.169 -18.300 1.00 36.53 234 ALA A C 1
ATOM 1866 O O . ALA A 1 234 ? -6.274 13.300 -17.918 1.00 36.53 234 ALA A O 1
ATOM 1867 N N . ALA A 1 235 ? -5.646 11.300 -18.702 1.00 39.03 235 ALA A N 1
ATOM 1868 C CA . ALA A 1 235 ? -4.249 11.629 -18.879 1.00 39.03 235 ALA A CA 1
ATOM 1869 C C . ALA A 1 235 ? -4.064 12.378 -20.207 1.00 39.03 235 ALA A C 1
ATOM 1871 O O . ALA A 1 235 ? -3.723 11.802 -21.242 1.00 39.03 235 ALA A O 1
ATOM 1872 N N . GLY A 1 236 ? -4.153 13.713 -20.151 1.00 40.94 236 GLY A N 1
ATOM 1873 C CA . GLY A 1 236 ? -3.512 14.579 -21.152 1.00 40.94 236 GLY A CA 1
ATOM 1874 C C . GLY A 1 236 ? -2.058 14.160 -21.447 1.00 40.94 236 GLY A C 1
ATOM 1875 O O . GLY A 1 236 ? -1.535 14.455 -22.514 1.00 40.94 236 GLY A O 1
ATOM 1876 N N . SER A 1 237 ? -1.448 13.384 -20.548 1.00 40.69 237 SER A N 1
ATOM 1877 C CA . SER A 1 237 ? -0.164 12.701 -20.626 1.00 40.69 237 SER A CA 1
ATOM 1878 C C . SER A 1 237 ? 0.014 11.720 -21.788 1.00 40.69 237 SER A C 1
ATOM 1880 O O . SER A 1 237 ? 1.133 11.643 -22.253 1.00 40.69 237 SER A O 1
ATOM 1882 N N . ILE A 1 238 ? -0.992 11.008 -22.325 1.00 39.31 238 ILE A N 1
ATOM 1883 C CA . ILE A 1 238 ? -0.764 10.137 -23.513 1.00 39.31 238 ILE A CA 1
ATOM 1884 C C . ILE A 1 238 ? -0.804 10.928 -24.812 1.00 39.31 238 ILE A C 1
ATOM 1886 O O . ILE A 1 238 ? 0.009 10.685 -25.696 1.00 39.31 238 ILE A O 1
ATOM 1890 N N . GLY A 1 239 ? -1.676 11.934 -24.909 1.00 48.28 239 GLY A N 1
ATOM 1891 C CA . GLY A 1 239 ? -1.568 12.937 -25.967 1.00 48.28 239 GLY A CA 1
ATOM 1892 C C . GLY A 1 239 ? -0.212 13.641 -25.910 1.00 48.28 239 GLY A C 1
ATOM 1893 O O . GLY A 1 239 ? 0.431 13.806 -26.937 1.00 48.28 239 GLY A O 1
ATOM 1894 N N . LYS A 1 240 ? 0.264 13.965 -24.702 1.00 45.53 240 LYS A N 1
ATOM 1895 C CA . LYS A 1 240 ? 1.570 14.584 -24.460 1.00 45.53 240 LYS A CA 1
ATOM 1896 C C . LYS A 1 240 ? 2.731 13.631 -24.733 1.00 45.53 240 LYS A C 1
ATOM 1898 O O . LYS A 1 240 ? 3.671 14.053 -25.373 1.00 45.53 240 LYS A O 1
ATOM 1903 N N . ILE A 1 241 ? 2.659 12.357 -24.351 1.00 45.84 241 ILE A N 1
ATOM 1904 C CA . ILE A 1 241 ? 3.683 11.342 -24.640 1.00 45.84 241 ILE A CA 1
ATOM 1905 C C . ILE A 1 241 ? 3.704 11.046 -26.135 1.00 45.84 241 ILE A C 1
ATOM 1907 O O . ILE A 1 241 ? 4.773 11.078 -26.717 1.00 45.84 241 ILE A O 1
ATOM 1911 N N . ASN A 1 242 ? 2.561 10.867 -26.798 1.00 50.81 242 ASN A N 1
ATOM 1912 C CA . ASN A 1 242 ? 2.514 10.703 -28.252 1.00 50.81 242 ASN A CA 1
ATOM 1913 C C . ASN A 1 242 ? 2.975 11.969 -28.986 1.00 50.81 242 ASN A C 1
ATOM 1915 O O . ASN A 1 242 ? 3.668 11.847 -29.987 1.00 50.81 242 ASN A O 1
ATOM 1919 N N . SER A 1 243 ? 2.649 13.169 -28.491 1.00 53.31 243 SER A N 1
ATOM 1920 C CA . SER A 1 243 ? 3.188 14.435 -29.016 1.00 53.31 243 SER A CA 1
ATOM 1921 C C . SER A 1 243 ? 4.692 14.507 -28.815 1.00 53.31 243 SER A C 1
ATOM 1923 O O . SER A 1 243 ? 5.401 14.811 -29.755 1.00 53.31 243 SER A O 1
ATOM 1925 N N . MET A 1 244 ? 5.197 14.143 -27.637 1.00 50.06 244 MET A N 1
ATOM 1926 C CA . MET A 1 244 ? 6.623 14.137 -27.329 1.00 50.06 244 MET A CA 1
ATOM 1927 C C . MET A 1 244 ? 7.368 13.096 -28.153 1.00 50.06 244 MET A C 1
ATOM 1929 O O . MET A 1 244 ? 8.419 13.415 -28.677 1.00 50.06 244 MET A O 1
ATOM 1933 N N . LEU A 1 245 ? 6.831 11.884 -28.317 1.00 54.53 245 LEU A N 1
ATOM 1934 C CA . LEU A 1 245 ? 7.383 10.829 -29.172 1.00 54.53 245 LEU A CA 1
ATOM 1935 C C . LEU A 1 245 ? 7.335 11.226 -30.650 1.00 54.53 245 LEU A C 1
ATOM 1937 O O . LEU A 1 245 ? 8.257 10.916 -31.402 1.00 54.53 245 LEU A O 1
ATOM 1941 N N . LYS A 1 246 ? 6.291 11.945 -31.067 1.00 63.50 246 LYS A N 1
ATOM 1942 C CA . LYS A 1 246 ? 6.173 12.509 -32.411 1.00 63.50 246 LYS A CA 1
ATOM 1943 C C . LYS A 1 246 ? 7.171 13.648 -32.638 1.00 63.50 246 LYS A C 1
ATOM 1945 O O . LYS A 1 246 ? 7.872 13.610 -33.636 1.00 63.50 246 LYS A O 1
ATOM 1950 N N . GLU A 1 247 ? 7.297 14.593 -31.711 1.00 51.94 247 GLU A N 1
ATOM 1951 C CA . GLU A 1 247 ? 8.300 15.671 -31.726 1.00 51.94 247 GLU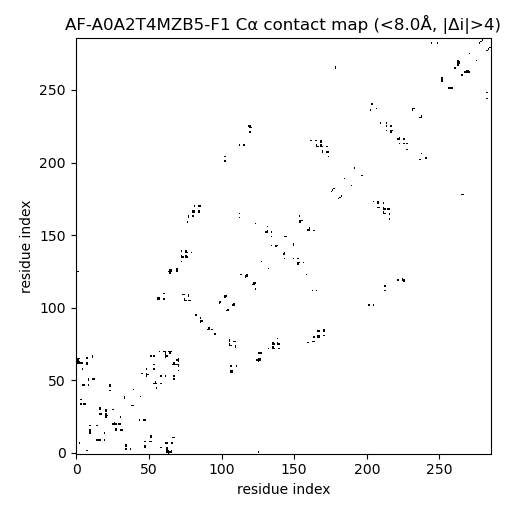 A CA 1
ATOM 1952 C C . GLU A 1 247 ? 9.721 15.096 -31.700 1.00 51.94 247 GLU A C 1
ATOM 1954 O O . GLU A 1 247 ? 10.604 15.581 -32.402 1.00 51.94 247 GLU A O 1
ATOM 1959 N N . LEU A 1 248 ? 9.932 14.013 -30.946 1.00 50.16 248 LEU A N 1
ATOM 1960 C CA . LEU A 1 248 ? 11.173 13.244 -30.929 1.00 50.16 248 LEU A CA 1
ATOM 1961 C C . LEU A 1 248 ? 11.520 12.726 -32.316 1.00 50.16 248 LEU A C 1
ATOM 1963 O O . LEU A 1 248 ? 12.641 12.884 -32.794 1.00 50.16 248 LEU A O 1
ATOM 1967 N N . ARG A 1 249 ? 10.535 12.092 -32.949 1.00 58.06 249 ARG A N 1
ATOM 1968 C CA . ARG A 1 249 ? 10.661 11.506 -34.274 1.00 58.06 249 ARG A CA 1
ATOM 1969 C C . ARG A 1 249 ? 10.915 12.581 -35.327 1.00 58.06 249 ARG A C 1
ATOM 1971 O O . ARG A 1 249 ? 11.861 12.452 -36.092 1.00 58.06 249 ARG A O 1
ATOM 1978 N N . GLU A 1 250 ? 10.138 13.660 -35.312 1.00 57.66 250 GLU A N 1
ATOM 1979 C CA . GLU A 1 250 ? 10.303 14.806 -36.211 1.00 57.66 250 GLU A CA 1
ATOM 1980 C C . GLU A 1 250 ? 11.697 15.440 -36.057 1.00 57.66 250 GLU A C 1
ATOM 1982 O O . GLU A 1 250 ? 12.377 15.678 -37.051 1.00 57.66 250 GLU A O 1
ATOM 1987 N N . TYR A 1 251 ? 12.184 15.621 -34.824 1.00 50.50 251 TYR A N 1
ATOM 1988 C CA . TYR A 1 251 ? 13.534 16.128 -34.553 1.00 50.50 251 TYR A CA 1
ATOM 1989 C C . TYR A 1 251 ? 14.649 15.218 -35.103 1.00 50.50 251 TYR A C 1
ATOM 1991 O O . TYR A 1 251 ? 15.665 15.708 -35.609 1.00 50.50 251 TYR A O 1
ATOM 1999 N N . LEU A 1 252 ? 14.482 13.896 -34.994 1.00 47.78 252 LEU A N 1
ATOM 2000 C CA . LEU A 1 252 ? 15.433 12.913 -35.524 1.00 47.78 252 LEU A CA 1
ATOM 2001 C C . LEU A 1 252 ? 15.473 12.912 -37.048 1.00 47.78 252 LEU A C 1
ATOM 2003 O O . LEU A 1 252 ? 16.565 12.930 -37.628 1.00 47.78 252 LEU A O 1
ATOM 2007 N N . ASP A 1 253 ? 14.295 12.924 -37.669 1.00 57.72 253 ASP A N 1
ATOM 2008 C CA . ASP A 1 253 ? 14.131 12.924 -39.118 1.00 57.72 253 ASP A CA 1
ATOM 2009 C C . ASP A 1 253 ? 14.729 14.208 -39.729 1.00 57.72 253 ASP A C 1
ATOM 2011 O O . ASP A 1 253 ? 15.537 14.126 -40.661 1.00 57.72 253 ASP A O 1
ATOM 2015 N N . ASP A 1 254 ? 14.458 15.383 -39.142 1.00 56.28 254 ASP A N 1
ATOM 2016 C CA . ASP A 1 254 ? 14.985 16.684 -39.597 1.00 56.28 254 ASP A CA 1
ATOM 2017 C C . ASP A 1 254 ? 16.518 16.748 -39.579 1.00 56.28 254 ASP A C 1
ATOM 2019 O O . ASP A 1 254 ? 17.155 17.349 -40.451 1.00 56.28 254 ASP A O 1
ATOM 2023 N N . ARG A 1 255 ? 17.144 16.111 -38.584 1.00 53.78 255 ARG A N 1
ATOM 2024 C CA . ARG A 1 255 ? 18.606 16.091 -38.442 1.00 53.78 255 ARG A CA 1
ATOM 2025 C C . ARG A 1 255 ? 19.273 14.912 -39.139 1.00 53.78 255 ARG A C 1
ATOM 2027 O O . ARG A 1 255 ? 20.498 14.802 -39.068 1.00 53.78 255 ARG A O 1
ATOM 2034 N N . LYS A 1 256 ? 18.499 14.054 -39.814 1.00 67.31 256 LYS A N 1
ATOM 2035 C CA . LYS A 1 256 ? 18.972 12.799 -40.421 1.00 67.31 256 LYS A CA 1
ATOM 2036 C C . LYS A 1 256 ? 19.765 11.945 -39.425 1.00 67.31 256 LYS A C 1
ATOM 2038 O O . LYS A 1 256 ? 20.750 11.302 -39.792 1.00 67.31 256 LYS A O 1
ATOM 2043 N N . ILE A 1 257 ? 19.377 11.987 -38.149 1.00 45.50 257 ILE A N 1
ATOM 2044 C CA . ILE A 1 257 ? 20.025 11.199 -37.103 1.00 45.50 257 ILE A CA 1
ATOM 2045 C C . ILE A 1 257 ? 19.454 9.789 -37.201 1.00 45.50 257 ILE A C 1
ATOM 2047 O O . ILE A 1 257 ? 18.355 9.505 -36.734 1.00 45.50 257 ILE A O 1
ATOM 2051 N N . GLU A 1 258 ? 20.216 8.898 -37.828 1.00 44.97 258 GLU A N 1
ATOM 2052 C CA . GLU A 1 258 ? 19.872 7.483 -37.910 1.00 44.97 258 GLU A CA 1
ATOM 2053 C C . GLU A 1 258 ? 20.080 6.839 -36.527 1.00 44.97 258 GLU A C 1
ATOM 2055 O O . GLU A 1 258 ? 21.206 6.547 -36.114 1.00 44.97 258 GLU A O 1
ATOM 2060 N N . VAL A 1 259 ? 18.994 6.640 -35.775 1.00 43.62 259 VAL A N 1
ATOM 2061 C CA . VAL A 1 259 ? 19.046 5.948 -34.480 1.00 43.62 259 VAL A CA 1
ATOM 2062 C C . VAL A 1 259 ? 19.199 4.450 -34.731 1.00 43.62 259 VAL A C 1
ATOM 2064 O O . VAL A 1 259 ? 18.228 3.704 -34.827 1.00 43.62 259 VAL A O 1
ATOM 2067 N N . LYS A 1 260 ? 20.445 3.983 -34.828 1.00 43.94 260 LYS A N 1
ATOM 2068 C CA . LYS A 1 260 ? 20.754 2.550 -34.791 1.00 43.94 260 LYS A CA 1
ATOM 2069 C C . LYS A 1 260 ? 20.766 2.078 -33.345 1.00 43.94 260 LYS A C 1
ATOM 2071 O O . LYS A 1 260 ? 21.812 2.048 -32.700 1.00 43.94 260 LYS A O 1
ATOM 2076 N N . LEU A 1 261 ? 19.595 1.699 -32.838 1.00 42.75 261 LEU A N 1
ATOM 2077 C CA . LEU A 1 261 ? 19.506 0.887 -31.628 1.00 42.75 261 LEU A CA 1
ATOM 2078 C C . LEU A 1 261 ? 20.000 -0.519 -31.958 1.00 42.75 261 LEU A C 1
ATOM 2080 O O . LEU A 1 261 ? 19.256 -1.396 -32.395 1.00 42.75 261 LEU A O 1
ATOM 2084 N N . ASP A 1 262 ? 21.297 -0.726 -31.768 1.00 47.72 262 ASP A N 1
ATOM 2085 C CA . ASP A 1 262 ? 21.855 -2.064 -31.687 1.00 47.72 262 ASP A CA 1
ATOM 2086 C C . ASP A 1 262 ? 21.406 -2.659 -30.350 1.00 47.72 262 ASP A C 1
ATOM 2088 O O . ASP A 1 262 ? 22.063 -2.509 -29.322 1.00 47.72 262 ASP A O 1
ATOM 2092 N N . PHE A 1 263 ? 20.237 -3.305 -30.360 1.00 40.66 263 PHE A N 1
ATOM 2093 C CA . PHE A 1 263 ? 19.647 -3.923 -29.173 1.00 40.66 263 PHE A CA 1
ATOM 2094 C C . PHE A 1 263 ? 20.581 -4.950 -28.509 1.00 40.66 263 PHE A C 1
ATOM 2096 O O . PHE A 1 263 ? 20.419 -5.268 -27.338 1.00 40.66 263 PHE A O 1
ATOM 2103 N N . GLN A 1 264 ? 21.580 -5.470 -29.219 1.00 37.16 264 GLN A N 1
ATOM 2104 C CA . GLN A 1 264 ? 22.532 -6.412 -28.648 1.00 37.16 264 GLN A CA 1
ATOM 2105 C C . GLN A 1 264 ? 23.696 -5.680 -27.961 1.00 37.16 264 GLN A C 1
ATOM 2107 O O . GLN A 1 264 ? 24.106 -6.083 -26.873 1.00 37.16 264 GLN A O 1
ATOM 2112 N N . LYS A 1 265 ? 24.176 -4.562 -28.527 1.00 40.41 265 LYS A N 1
ATOM 2113 C CA . LYS A 1 265 ? 25.166 -3.679 -27.875 1.00 40.41 265 LYS A CA 1
ATOM 2114 C C . LYS A 1 265 ? 24.599 -2.844 -26.732 1.00 40.41 265 LYS A C 1
ATOM 2116 O O . LYS A 1 265 ? 25.302 -2.630 -25.752 1.00 40.41 265 LYS A O 1
ATOM 2121 N N . CYS A 1 266 ? 23.374 -2.341 -26.859 1.00 37.78 266 CYS A N 1
ATOM 2122 C CA . CYS A 1 266 ? 22.771 -1.442 -25.873 1.00 37.78 266 CYS A CA 1
ATOM 2123 C C . CYS A 1 266 ? 22.302 -2.177 -24.612 1.00 37.78 266 CYS A C 1
ATOM 2125 O O . CYS A 1 266 ? 22.285 -1.578 -23.542 1.00 37.78 266 CYS A O 1
ATOM 2127 N N . PHE A 1 267 ? 21.933 -3.456 -24.727 1.00 38.62 267 PHE A N 1
ATOM 2128 C CA . PHE A 1 267 ? 21.291 -4.186 -23.631 1.00 38.62 267 PHE A CA 1
ATOM 2129 C C . PHE A 1 267 ? 22.083 -5.405 -23.153 1.00 38.62 267 PHE A C 1
ATOM 2131 O O . PHE A 1 267 ? 21.755 -5.946 -22.106 1.00 38.62 267 PHE A O 1
ATOM 2138 N N . GLY A 1 268 ? 23.104 -5.872 -23.884 1.00 36.81 268 GLY A N 1
ATOM 2139 C CA . GLY A 1 268 ? 23.885 -7.056 -23.495 1.00 36.81 268 GLY A CA 1
ATOM 2140 C C . GLY A 1 268 ? 23.096 -8.378 -23.492 1.00 36.81 268 GLY A C 1
ATOM 2141 O O . GLY A 1 268 ? 23.666 -9.424 -23.199 1.00 36.81 268 GLY A O 1
ATOM 2142 N N . TYR A 1 269 ? 21.805 -8.357 -23.848 1.00 42.31 269 TYR A N 1
ATOM 2143 C CA . TYR A 1 269 ? 20.937 -9.525 -23.998 1.00 42.31 269 TYR A CA 1
ATOM 2144 C C . TYR A 1 269 ? 19.888 -9.304 -25.100 1.00 42.31 269 TYR A C 1
ATOM 2146 O O . TYR A 1 269 ? 19.757 -8.216 -25.660 1.00 42.31 269 TYR A O 1
ATOM 2154 N N . LYS A 1 270 ? 19.145 -10.364 -25.442 1.00 46.25 270 LYS A N 1
ATOM 2155 C CA . LYS A 1 270 ? 18.101 -10.352 -26.476 1.00 46.25 270 LYS A CA 1
ATOM 2156 C C . LYS A 1 270 ? 16.740 -10.008 -25.838 1.00 46.25 270 LYS A C 1
ATOM 2158 O O . LYS A 1 270 ? 16.240 -10.846 -25.087 1.00 46.25 270 LYS A O 1
ATOM 2163 N N . PRO A 1 271 ? 16.132 -8.834 -26.105 1.00 48.28 271 PRO A N 1
ATOM 2164 C CA . PRO A 1 271 ? 14.862 -8.453 -25.482 1.00 48.28 271 PRO A CA 1
ATOM 2165 C C . PRO A 1 271 ? 13.730 -9.414 -25.871 1.00 48.28 271 PRO A C 1
ATOM 2167 O O . PRO A 1 271 ? 13.819 -10.107 -26.894 1.00 48.28 271 PRO A O 1
ATOM 2170 N N . SER A 1 272 ? 12.650 -9.451 -25.077 1.00 49.81 272 SER A N 1
ATOM 2171 C CA . SER A 1 272 ? 11.479 -10.271 -25.411 1.00 49.81 272 SER A CA 1
ATOM 2172 C C . SER A 1 272 ? 10.935 -9.867 -26.786 1.00 49.81 272 SER A C 1
ATOM 2174 O O . SER A 1 272 ? 10.948 -8.691 -27.160 1.00 49.81 272 SER A O 1
ATOM 2176 N N . LYS A 1 273 ? 10.463 -10.845 -27.572 1.00 51.06 273 LYS A N 1
ATOM 2177 C CA . LYS A 1 273 ? 9.964 -10.584 -28.934 1.00 51.06 273 LYS A CA 1
ATOM 2178 C C . LYS A 1 273 ? 8.885 -9.500 -28.952 1.00 51.06 273 LYS A C 1
ATOM 2180 O O . LYS A 1 273 ? 8.915 -8.659 -29.839 1.00 51.06 273 LYS A O 1
ATOM 2185 N N . GLN A 1 274 ? 7.985 -9.496 -27.968 1.00 45.91 274 GLN A N 1
ATOM 2186 C CA . GLN A 1 274 ? 6.936 -8.482 -27.842 1.00 45.91 274 GLN A CA 1
ATOM 2187 C C . GLN A 1 274 ? 7.504 -7.079 -27.627 1.00 45.91 274 GLN A C 1
ATOM 2189 O O . GLN A 1 274 ? 7.051 -6.147 -28.281 1.00 45.91 274 GLN A O 1
ATOM 2194 N N . LEU A 1 275 ? 8.520 -6.921 -26.776 1.00 44.94 275 LEU A N 1
ATOM 2195 C CA . LEU A 1 275 ? 9.120 -5.613 -26.518 1.00 44.94 275 LEU A CA 1
ATOM 2196 C C . LEU A 1 275 ? 9.860 -5.083 -27.754 1.00 44.94 275 LEU A C 1
ATOM 2198 O O . LEU A 1 275 ? 9.768 -3.901 -28.072 1.00 44.94 275 LEU A O 1
ATOM 2202 N N . VAL A 1 276 ? 10.537 -5.969 -28.497 1.00 51.38 276 VAL A N 1
ATOM 2203 C CA . VAL A 1 276 ? 11.173 -5.623 -29.781 1.00 51.38 276 VAL A CA 1
ATOM 2204 C C . VAL A 1 276 ? 10.130 -5.239 -30.831 1.00 51.38 276 VAL A C 1
ATOM 2206 O O . VAL A 1 276 ? 10.338 -4.276 -31.560 1.00 51.38 276 VAL A O 1
ATOM 2209 N N . GLU A 1 277 ? 9.021 -5.971 -30.927 1.00 51.12 277 GLU A N 1
ATOM 2210 C CA . GLU A 1 277 ? 7.937 -5.685 -31.876 1.00 51.12 277 GLU A CA 1
ATOM 2211 C C . GLU A 1 277 ? 7.246 -4.353 -31.566 1.00 51.12 277 GLU A C 1
ATOM 2213 O O . GLU A 1 277 ? 7.026 -3.565 -32.480 1.00 51.12 277 GLU A O 1
ATOM 2218 N N . ILE A 1 278 ? 6.970 -4.059 -30.291 1.00 48.06 278 ILE A N 1
ATOM 2219 C CA . ILE A 1 278 ? 6.408 -2.773 -29.852 1.00 48.06 278 ILE A CA 1
ATOM 2220 C C . ILE A 1 278 ? 7.402 -1.644 -30.124 1.00 48.06 278 ILE A C 1
ATOM 2222 O O . ILE A 1 278 ? 7.032 -0.637 -30.722 1.00 48.06 278 ILE A O 1
ATOM 2226 N N . ALA A 1 279 ? 8.677 -1.824 -29.762 1.00 49.41 279 ALA A N 1
ATOM 2227 C CA . ALA A 1 279 ? 9.712 -0.831 -30.026 1.00 49.41 279 ALA A CA 1
ATOM 2228 C C . ALA A 1 279 ? 9.840 -0.542 -31.530 1.00 49.41 279 ALA A C 1
ATOM 2230 O O . ALA A 1 279 ? 9.885 0.612 -31.940 1.00 49.41 279 ALA A O 1
ATOM 2231 N N . LYS A 1 280 ? 9.834 -1.579 -32.373 1.00 54.22 280 LYS A N 1
ATOM 2232 C CA . LYS A 1 280 ? 9.858 -1.421 -33.831 1.00 54.22 280 LYS A CA 1
ATOM 2233 C C . LYS A 1 280 ? 8.607 -0.728 -34.352 1.00 54.22 280 LYS A C 1
ATOM 2235 O O . LYS A 1 280 ? 8.715 0.230 -35.099 1.00 54.22 280 LYS A O 1
ATOM 2240 N N . LYS A 1 281 ? 7.423 -1.176 -33.946 1.00 51.78 281 LYS A N 1
ATOM 2241 C CA . LYS A 1 281 ? 6.155 -0.638 -34.441 1.00 51.78 281 LYS A CA 1
ATOM 2242 C C . LYS A 1 281 ? 5.952 0.830 -34.058 1.00 51.78 281 LYS A C 1
ATOM 2244 O O . LYS A 1 281 ? 5.503 1.611 -34.891 1.00 51.78 281 LYS A O 1
ATOM 2249 N N . GLU A 1 282 ? 6.278 1.190 -32.822 1.00 46.12 282 GLU A N 1
ATOM 2250 C CA . GLU A 1 282 ? 5.975 2.512 -32.266 1.00 46.12 282 GLU A CA 1
ATOM 2251 C C . GLU A 1 282 ? 7.127 3.515 -32.455 1.00 46.12 282 GLU A C 1
ATOM 2253 O O . GLU A 1 282 ? 6.876 4.703 -32.647 1.00 46.12 282 GLU A O 1
ATOM 2258 N N . PHE A 1 283 ? 8.388 3.060 -32.465 1.00 44.16 283 PHE A N 1
ATOM 2259 C CA . PHE A 1 283 ? 9.564 3.943 -32.523 1.00 44.16 283 PHE A CA 1
ATOM 2260 C C . PHE A 1 283 ? 10.385 3.815 -33.816 1.00 44.16 283 PHE A C 1
ATOM 2262 O O . PHE A 1 283 ? 11.128 4.738 -34.142 1.00 44.16 283 PHE A O 1
ATOM 2269 N N . PHE A 1 284 ? 10.245 2.720 -34.575 1.00 53.56 284 PHE A N 1
ATOM 2270 C CA . PHE A 1 284 ? 10.990 2.477 -35.823 1.00 53.56 284 PHE A CA 1
ATOM 2271 C C . PHE A 1 284 ? 10.116 1.872 -36.937 1.00 53.56 284 PHE A C 1
ATOM 2273 O O . PHE A 1 284 ? 10.447 0.794 -37.437 1.00 53.56 284 PHE A O 1
ATOM 2280 N N . PRO A 1 285 ? 8.981 2.488 -37.325 1.00 42.84 285 PRO A N 1
ATOM 2281 C CA . PRO A 1 285 ? 8.167 1.957 -38.412 1.00 42.84 285 PRO A CA 1
ATOM 2282 C C . PRO A 1 285 ? 8.897 2.182 -39.746 1.00 42.84 285 PRO A C 1
ATOM 2284 O O . PRO A 1 285 ? 8.750 3.227 -40.382 1.00 42.84 285 PRO A O 1
ATOM 2287 N N . GLY A 1 286 ? 9.721 1.202 -40.119 1.00 47.03 286 GLY A N 1
ATOM 2288 C CA . GLY A 1 286 ? 10.535 1.132 -41.331 1.00 47.03 286 GLY A CA 1
ATOM 2289 C C . GLY A 1 286 ? 10.971 -0.299 -41.600 1.00 47.03 286 GLY A C 1
ATOM 2290 O O . GLY A 1 286 ? 11.612 -0.895 -40.705 1.00 47.03 286 GLY A O 1
#

InterPro domains:
  IPR001387 Cro/C1-type, helix-turn-helix domain [PF01381] (10-39)
  IPR001387 Cro/C1-type, helix-turn-helix domain [PS50943] (11-34)
  IPR001387 Cro/C1-type, helix-turn-helix domain [cd00093] (10-58)
  IPR010982 Lambda repressor-like, DNA-binding domain superfamily [G3DSA:1.10.260.40] (9-59)
  IPR010982 Lambda repressor-like, DNA-binding domain superfamily [SSF47413] (5-57)

Mean predicted aligned error: 10.81 Å

Nearest PDB structures (foldseek):
  1pra-assembly1_A  TM=7.429E-01  e=2.598E+00  Phage 434
  2cro-assembly1_A  TM=6.492E-01  e=3.2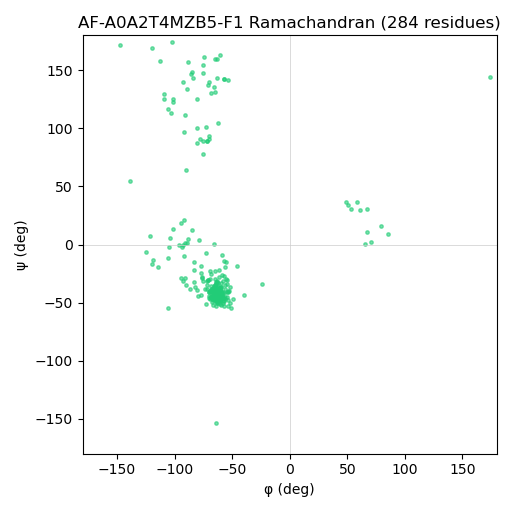11E+00  Phage 434
  4pu7-assembly1_B  TM=7.076E-01  e=5.569E+00  Shewanella oneidensis MR-1